Protein AF-A0A9D9LIA0-F1 (afdb_monomer_lite)

Sequence (235 aa):
WEVDRAVLFGGGRGRRGLLAGIIDVERTRDVETTPSHFEVAFGAGPGAEGAPMTRDPELGRDEPVTIGGVAIRGKVDRVDVGPDSFTVIDYKTARKLPRLADIEEGTSLQLPLYLHVIREMLRASGRDLAAAAGIYYQLRPQIRLVMGAGNAEFKERAFAPGEGGRKLLPNGEALDLLIRQTIGFVTGYVRSIAEGKFPLTTPDRIEDVCTYCSYRALCRIQVIRRVASSPQEGS

Structure (mmCIF, N/CA/C/O backbone):
data_AF-A0A9D9LIA0-F1
#
_entry.id   AF-A0A9D9LIA0-F1
#
loop_
_atom_site.group_PDB
_atom_site.id
_atom_site.type_symbol
_atom_site.label_atom_id
_atom_site.label_alt_id
_atom_site.label_comp_id
_atom_site.label_asym_id
_atom_site.label_entity_id
_atom_site.label_seq_id
_atom_site.pdbx_PDB_ins_code
_atom_site.Cartn_x
_atom_site.Cartn_y
_atom_site.Cartn_z
_atom_site.occupancy
_atom_site.B_iso_or_equiv
_atom_site.auth_seq_id
_atom_site.auth_comp_id
_atom_site.auth_asym_id
_atom_site.auth_atom_id
_atom_site.pdbx_PDB_model_num
ATOM 1 N N . TRP A 1 1 ? 19.650 -10.634 16.328 1.00 51.94 1 TRP A N 1
ATOM 2 C CA . TRP A 1 1 ? 19.013 -10.653 17.664 1.00 51.94 1 TRP A CA 1
ATOM 3 C C . TRP A 1 1 ? 19.360 -9.436 18.522 1.00 51.94 1 TRP A C 1
ATOM 5 O O . TRP A 1 1 ? 18.461 -8.651 18.782 1.00 51.94 1 TRP A O 1
ATOM 15 N N . GLU A 1 2 ? 20.612 -9.196 18.940 1.00 50.59 2 GLU A N 1
ATOM 16 C CA . GLU A 1 2 ? 20.935 -7.988 19.742 1.00 50.59 2 GLU A CA 1
ATOM 17 C C . GLU A 1 2 ? 20.795 -6.670 18.960 1.00 50.59 2 GLU A C 1
ATOM 19 O O . GLU A 1 2 ? 20.259 -5.693 19.484 1.00 50.59 2 GLU A O 1
ATOM 24 N N . VAL A 1 3 ? 21.205 -6.655 17.685 1.00 55.25 3 VAL A N 1
ATOM 25 C CA . VAL A 1 3 ? 21.053 -5.492 16.790 1.00 55.25 3 VAL A CA 1
ATOM 26 C C . VAL A 1 3 ? 19.571 -5.168 16.553 1.00 55.25 3 VAL A C 1
ATOM 28 O O . VAL A 1 3 ? 19.168 -4.011 16.668 1.00 55.25 3 VAL A O 1
ATOM 31 N N . ASP A 1 4 ? 18.740 -6.187 16.323 1.00 65.69 4 ASP A N 1
ATOM 32 C CA . ASP A 1 4 ? 17.289 -6.031 16.134 1.00 65.69 4 ASP A CA 1
ATOM 33 C C . ASP A 1 4 ? 16.602 -5.551 17.419 1.00 65.69 4 ASP A C 1
ATOM 35 O O . ASP A 1 4 ? 15.734 -4.677 17.383 1.00 65.69 4 ASP A O 1
ATOM 39 N N . ARG A 1 5 ? 17.054 -6.042 18.581 1.00 72.00 5 ARG A N 1
ATOM 40 C CA . ARG A 1 5 ? 16.554 -5.619 19.895 1.00 72.00 5 ARG A CA 1
ATOM 41 C C . ARG A 1 5 ? 16.850 -4.144 20.163 1.00 72.00 5 ARG A C 1
ATOM 43 O O . ARG A 1 5 ? 15.964 -3.426 20.618 1.00 72.00 5 ARG A O 1
ATOM 50 N N . ALA A 1 6 ? 18.052 -3.669 19.838 1.00 74.31 6 ALA A N 1
ATOM 51 C CA . ALA A 1 6 ? 18.411 -2.261 20.001 1.00 74.31 6 ALA A CA 1
ATOM 52 C C . ALA A 1 6 ? 17.617 -1.334 19.060 1.00 74.31 6 ALA A C 1
ATOM 54 O O . ALA A 1 6 ? 17.305 -0.203 19.430 1.00 74.31 6 ALA A O 1
ATOM 55 N N . VAL A 1 7 ? 17.257 -1.800 17.859 1.00 79.81 7 VAL A N 1
ATOM 56 C CA . VAL A 1 7 ? 16.402 -1.046 16.925 1.00 79.81 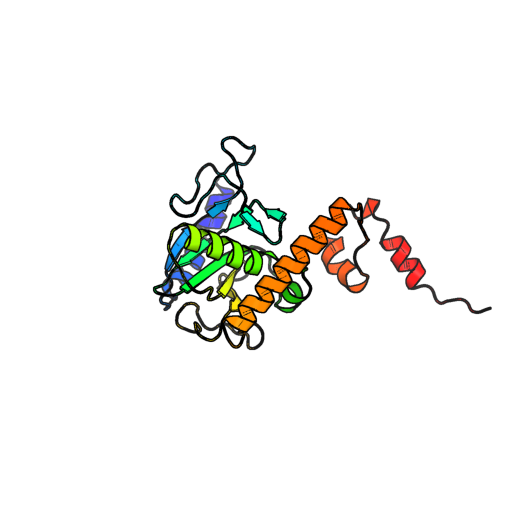7 VAL A CA 1
ATOM 57 C C . VAL A 1 7 ? 14.953 -0.982 17.418 1.00 79.81 7 VAL A C 1
ATOM 59 O O . VAL A 1 7 ? 14.332 0.081 17.362 1.00 79.81 7 VAL A O 1
ATOM 62 N N . LEU A 1 8 ? 14.417 -2.096 17.919 1.00 80.62 8 LEU A N 1
ATOM 63 C CA . LEU A 1 8 ? 13.024 -2.193 18.358 1.00 80.62 8 LEU A CA 1
ATOM 64 C C . LEU A 1 8 ? 12.778 -1.526 19.713 1.00 80.62 8 LEU A C 1
ATOM 66 O O . LEU A 1 8 ? 11.871 -0.705 19.833 1.00 80.62 8 LEU A O 1
ATOM 70 N N . PHE A 1 9 ? 13.596 -1.843 20.715 1.00 81.94 9 PHE A N 1
ATOM 71 C CA . PHE A 1 9 ? 13.410 -1.397 22.100 1.00 81.94 9 PHE A CA 1
ATOM 72 C C . PHE A 1 9 ? 14.264 -0.183 22.465 1.00 81.94 9 PHE A C 1
ATOM 74 O O . PHE A 1 9 ? 13.978 0.497 23.448 1.00 81.94 9 PHE A O 1
ATOM 81 N N . GLY A 1 10 ? 15.272 0.129 21.651 1.00 76.62 10 GLY A N 1
ATOM 82 C CA . GLY A 1 10 ? 16.256 1.154 21.960 1.00 76.62 10 GLY A CA 1
ATOM 83 C C . GLY A 1 10 ? 17.548 0.559 22.515 1.00 76.62 10 GLY A C 1
ATOM 84 O O . GLY A 1 10 ? 17.569 -0.536 23.075 1.00 76.62 10 GLY A O 1
ATOM 85 N N . GLY A 1 11 ? 18.651 1.283 22.336 1.00 73.06 11 GLY A N 1
ATOM 86 C CA . GLY A 1 11 ? 19.942 0.946 22.939 1.00 73.06 11 GLY A CA 1
ATOM 87 C C . GLY A 1 11 ? 20.139 1.637 24.291 1.00 73.06 11 GLY A C 1
ATOM 88 O O . GLY A 1 11 ? 19.566 2.702 24.539 1.00 73.06 11 GLY A O 1
ATOM 89 N N . GLY A 1 12 ? 20.999 1.071 25.147 1.00 56.44 12 GLY A N 1
ATOM 90 C CA . GLY A 1 12 ? 21.440 1.732 26.380 1.00 56.44 12 GLY A CA 1
ATOM 91 C C . GLY A 1 12 ? 22.017 3.121 26.075 1.00 56.44 12 GLY A C 1
ATOM 92 O O . GLY A 1 12 ? 22.801 3.252 25.137 1.00 56.44 12 GLY A O 1
ATOM 93 N N . ARG A 1 13 ? 21.620 4.133 26.868 1.00 59.50 13 ARG A N 1
ATOM 94 C CA . ARG A 1 13 ? 21.764 5.604 26.669 1.00 59.50 13 ARG A CA 1
ATOM 95 C C . ARG A 1 13 ? 20.548 6.333 26.064 1.00 59.50 13 ARG A C 1
ATOM 97 O O . ARG A 1 13 ? 20.714 7.256 25.273 1.00 59.50 13 ARG A O 1
ATOM 104 N N . GLY A 1 14 ? 19.321 5.955 26.434 1.00 60.66 14 GLY A N 1
ATOM 105 C CA . GLY A 1 14 ? 18.130 6.790 26.189 1.00 60.66 14 GLY A CA 1
ATOM 106 C C . GLY A 1 14 ? 17.701 6.931 24.722 1.00 60.66 14 GLY A C 1
ATOM 107 O O . GLY A 1 14 ? 16.850 7.759 24.403 1.00 60.66 14 GLY A O 1
ATOM 108 N N . ARG A 1 15 ? 18.256 6.122 23.811 1.00 67.00 15 ARG A N 1
ATOM 109 C CA . ARG A 1 15 ? 17.778 6.049 22.426 1.00 67.00 15 ARG A CA 1
ATOM 110 C C . ARG A 1 15 ? 16.433 5.334 22.407 1.00 67.00 15 ARG A C 1
ATOM 112 O O . ARG A 1 15 ? 16.390 4.133 22.641 1.00 67.00 15 ARG A O 1
ATOM 119 N N . ARG A 1 16 ? 15.354 6.056 22.096 1.00 76.25 16 ARG A N 1
ATOM 120 C CA . ARG A 1 16 ? 14.026 5.466 21.867 1.00 76.25 16 ARG A CA 1
ATOM 121 C C . ARG A 1 16 ? 14.073 4.480 20.696 1.00 76.25 16 ARG A C 1
ATOM 123 O O . ARG A 1 16 ? 14.527 4.835 19.610 1.00 76.25 16 ARG A O 1
ATOM 130 N N . GLY A 1 17 ? 13.611 3.254 20.932 1.00 85.56 17 GLY A N 1
ATOM 131 C CA . GLY A 1 17 ? 13.399 2.259 19.882 1.00 85.56 17 GLY A CA 1
ATOM 132 C C . GLY A 1 17 ? 12.133 2.519 19.066 1.00 85.56 17 GLY A C 1
ATOM 133 O O . GLY A 1 17 ? 11.296 3.345 19.442 1.00 85.56 17 GLY A O 1
ATOM 134 N N . LEU A 1 18 ? 11.982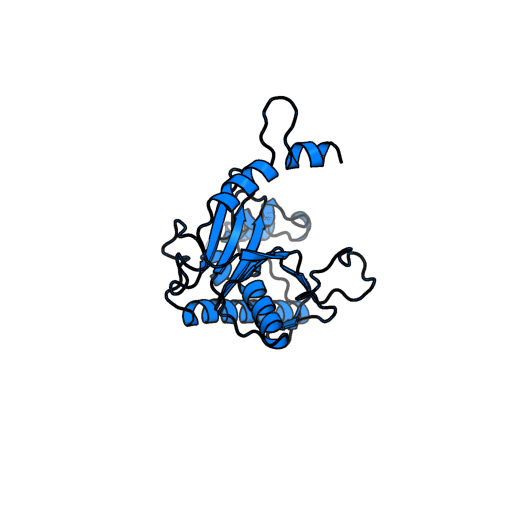 1.787 17.960 1.00 88.25 18 LEU A N 1
ATOM 135 C CA . LEU A 1 18 ? 10.808 1.881 17.087 1.00 88.25 18 LEU A CA 1
ATOM 136 C C . LEU A 1 18 ? 9.496 1.620 17.837 1.00 88.25 18 LEU A C 1
ATOM 138 O O . LEU A 1 18 ? 8.529 2.345 17.627 1.00 88.25 18 LEU A O 1
ATOM 142 N N . LEU A 1 19 ? 9.469 0.639 18.745 1.00 88.50 19 LEU A N 1
ATOM 143 C CA . LEU A 1 19 ? 8.250 0.259 19.466 1.00 88.50 19 LEU A CA 1
ATOM 144 C C . LEU A 1 19 ? 7.697 1.407 20.307 1.00 88.50 19 LEU A C 1
ATOM 146 O O . LEU A 1 19 ? 6.497 1.653 20.286 1.00 88.50 19 LEU A O 1
ATOM 150 N N . ALA A 1 20 ? 8.562 2.154 20.997 1.00 89.50 20 ALA A N 1
ATOM 151 C CA . ALA A 1 20 ? 8.127 3.287 21.809 1.00 89.50 20 ALA A CA 1
ATOM 152 C C . ALA A 1 20 ? 7.438 4.365 20.956 1.00 89.50 20 ALA A C 1
ATOM 154 O O . ALA A 1 20 ? 6.407 4.896 21.356 1.00 89.50 20 ALA A O 1
ATOM 155 N N . GLY A 1 21 ? 7.979 4.660 19.770 1.00 90.81 21 GLY A N 1
ATOM 156 C CA . GLY A 1 21 ? 7.361 5.627 18.864 1.00 90.81 21 GLY A CA 1
ATOM 157 C C . GLY A 1 21 ? 6.107 5.096 18.166 1.00 90.81 21 GLY A C 1
ATOM 158 O O . GLY A 1 21 ? 5.189 5.870 17.924 1.00 90.81 21 GLY A O 1
ATOM 159 N N . ILE A 1 22 ? 6.027 3.790 17.886 1.00 92.69 22 ILE A N 1
ATOM 160 C CA . ILE A 1 22 ? 4.789 3.166 17.397 1.00 92.69 22 ILE A CA 1
ATOM 161 C C . ILE A 1 22 ? 3.697 3.308 18.460 1.00 92.69 22 ILE A C 1
ATOM 163 O O . ILE A 1 22 ? 2.637 3.832 18.153 1.00 92.69 22 ILE A O 1
ATOM 167 N N . ILE A 1 23 ? 3.977 2.950 19.719 1.00 92.25 23 ILE A N 1
ATOM 168 C CA . ILE A 1 23 ? 3.020 3.082 20.830 1.00 92.25 23 ILE A CA 1
ATOM 169 C C . ILE A 1 23 ? 2.590 4.543 21.025 1.00 92.25 23 ILE A C 1
ATOM 171 O O . ILE A 1 23 ? 1.418 4.801 21.287 1.00 92.25 23 ILE A O 1
ATOM 175 N N . ASP A 1 24 ? 3.514 5.503 20.909 1.00 92.56 24 ASP A N 1
ATOM 176 C CA . ASP A 1 24 ? 3.180 6.931 20.973 1.00 92.56 24 ASP A CA 1
ATOM 177 C C . ASP A 1 24 ? 2.181 7.341 19.879 1.00 92.56 24 ASP A C 1
ATOM 179 O O . ASP A 1 24 ? 1.250 8.082 20.170 1.00 92.56 24 ASP A O 1
ATOM 183 N N . VAL A 1 25 ? 2.352 6.863 18.643 1.00 92.38 25 VAL A N 1
ATOM 184 C CA . VAL A 1 25 ? 1.414 7.149 17.546 1.00 92.38 25 VAL A CA 1
ATOM 185 C C . VAL A 1 25 ? 0.087 6.422 17.763 1.00 92.38 25 VAL A C 1
ATOM 187 O O . VAL A 1 25 ? -0.963 7.060 17.714 1.00 92.38 25 VAL A O 1
ATOM 190 N N . GLU A 1 26 ? 0.113 5.121 18.063 1.00 93.44 26 GLU A N 1
ATOM 191 C CA . GLU A 1 26 ? -1.097 4.309 18.259 1.00 93.44 26 GLU A CA 1
ATOM 192 C C . GLU A 1 26 ? -1.972 4.832 19.399 1.00 93.44 26 GLU A C 1
ATOM 194 O O . GLU A 1 26 ? -3.185 4.899 19.236 1.00 93.44 26 GLU A O 1
ATOM 199 N N . ARG A 1 27 ? -1.393 5.279 20.526 1.00 92.00 27 ARG A N 1
ATOM 200 C CA . ARG A 1 27 ? -2.198 5.788 21.656 1.00 92.00 27 ARG A CA 1
ATOM 201 C C . ARG A 1 27 ? -2.958 7.076 21.346 1.00 92.00 27 ARG A C 1
ATOM 203 O O . ARG A 1 27 ? -3.826 7.460 22.118 1.00 92.00 27 ARG A O 1
ATOM 210 N N . THR A 1 28 ? -2.550 7.793 20.301 1.00 89.69 28 THR A N 1
ATOM 211 C CA . THR A 1 28 ? -3.169 9.063 19.894 1.00 89.69 28 THR A CA 1
ATOM 212 C C . THR A 1 28 ? -4.200 8.876 18.790 1.00 89.69 28 THR A C 1
ATOM 214 O O . THR A 1 28 ? -4.788 9.851 18.333 1.00 89.69 28 THR A O 1
ATOM 217 N N . ARG A 1 29 ? -4.412 7.635 18.335 1.00 89.50 29 ARG A N 1
ATOM 218 C CA . ARG A 1 29 ? -5.423 7.329 17.332 1.00 89.50 29 ARG A CA 1
ATOM 219 C C . ARG A 1 29 ? -6.803 7.393 17.963 1.00 89.50 29 ARG A C 1
ATOM 221 O O . ARG A 1 29 ? -7.152 6.547 18.776 1.00 89.50 29 ARG A O 1
ATOM 228 N N . ASP A 1 30 ? -7.567 8.379 17.526 1.00 91.56 30 ASP A N 1
ATOM 229 C CA . ASP A 1 30 ? -8.966 8.566 17.885 1.00 91.56 30 ASP A CA 1
ATOM 230 C C . ASP A 1 30 ? -9.823 8.355 16.632 1.00 91.56 30 ASP A C 1
ATOM 232 O O . ASP A 1 30 ? -10.138 9.294 15.906 1.00 91.56 30 ASP A O 1
ATOM 236 N N . VAL A 1 31 ? -10.036 7.083 16.287 1.00 95.31 31 VAL A N 1
ATOM 237 C CA . VAL A 1 31 ? -10.783 6.620 15.106 1.00 95.31 31 VAL A CA 1
ATOM 238 C C . VAL A 1 31 ? -11.512 5.317 15.444 1.00 95.31 31 VAL A C 1
ATOM 240 O O . VAL A 1 31 ? -11.066 4.551 16.294 1.00 95.31 31 VAL A O 1
ATOM 243 N N . GLU A 1 32 ? -12.611 5.040 14.750 1.00 96.94 32 GLU A N 1
ATOM 244 C CA . GLU A 1 32 ? -13.462 3.856 14.918 1.00 96.94 32 GLU A CA 1
ATOM 245 C C . GLU A 1 32 ? -12.775 2.556 14.470 1.00 96.94 32 GLU A C 1
ATOM 247 O O . GLU A 1 32 ? -13.096 1.479 14.972 1.00 96.94 32 GLU A O 1
ATOM 252 N N . THR A 1 33 ? -11.836 2.624 13.519 1.00 97.19 33 THR A N 1
ATOM 253 C CA . THR A 1 33 ? -11.103 1.433 13.070 1.00 97.19 33 THR A CA 1
ATOM 254 C C . THR A 1 33 ? -10.011 1.047 14.055 1.00 97.19 33 THR A C 1
ATOM 256 O O . THR A 1 33 ? -9.183 1.885 14.422 1.00 97.19 33 THR A O 1
ATOM 259 N N . THR A 1 34 ? -9.921 -0.239 14.376 1.00 96.44 34 THR A N 1
ATOM 260 C CA . THR A 1 34 ? -8.907 -0.774 15.290 1.00 96.44 34 THR A CA 1
ATOM 261 C C . THR A 1 34 ? -8.021 -1.816 14.603 1.00 96.44 34 THR A C 1
ATOM 263 O O . THR A 1 34 ? -8.508 -2.537 13.726 1.00 96.44 34 THR A O 1
ATOM 266 N N . PRO A 1 35 ? -6.725 -1.922 14.969 1.00 96.62 35 PRO A N 1
ATOM 267 C CA . PRO A 1 35 ? -5.869 -3.018 14.515 1.00 96.62 35 PRO A CA 1
ATOM 268 C C . PRO A 1 35 ? -6.519 -4.377 14.738 1.00 96.62 35 PRO A C 1
ATOM 270 O O . PRO A 1 35 ? -6.734 -4.771 15.880 1.00 96.62 35 PRO A O 1
ATOM 273 N N . SER A 1 36 ? -6.816 -5.077 13.643 1.00 96.31 36 SER A N 1
ATOM 274 C CA . SER A 1 36 ? -7.569 -6.336 13.685 1.00 96.31 36 SER A CA 1
ATOM 275 C C . SER A 1 36 ? -6.805 -7.492 13.054 1.00 96.31 36 SER A C 1
ATOM 277 O O . SER A 1 36 ? -6.787 -8.581 13.618 1.00 96.31 36 SER A O 1
ATOM 279 N N . HIS A 1 37 ? -6.123 -7.248 11.932 1.00 96.75 37 HIS A N 1
ATOM 280 C CA . HIS A 1 37 ? -5.397 -8.289 11.204 1.00 96.75 37 HIS A CA 1
ATOM 281 C C . HIS A 1 37 ? -3.983 -7.840 10.873 1.00 96.75 37 HIS A C 1
ATOM 283 O O . HIS A 1 37 ? -3.751 -6.676 10.534 1.00 96.75 37 HIS A O 1
ATOM 289 N N . PHE A 1 38 ? -3.043 -8.778 10.932 1.00 94.81 38 PHE A N 1
ATOM 290 C CA . PHE A 1 38 ? -1.627 -8.528 10.677 1.00 94.81 38 PHE A CA 1
ATOM 291 C C . PHE A 1 38 ? -1.054 -9.616 9.784 1.00 94.81 38 PHE A C 1
ATOM 293 O O . PHE A 1 38 ? -1.386 -10.788 9.940 1.00 94.81 38 PHE A O 1
ATOM 300 N N . GLU A 1 39 ? -0.151 -9.229 8.882 1.00 93.12 39 GLU A N 1
ATOM 301 C CA . GLU A 1 39 ? 0.580 -10.162 8.022 1.00 93.12 39 GLU A CA 1
ATOM 302 C C . GLU A 1 39 ? -0.374 -11.099 7.242 1.00 93.12 39 GLU A C 1
ATOM 304 O O . GLU A 1 39 ? -0.146 -12.307 7.122 1.00 93.12 39 GLU A O 1
ATOM 309 N N . VAL A 1 40 ? -1.467 -10.532 6.712 1.00 93.88 40 VAL A N 1
ATOM 310 C CA . VAL A 1 40 ? -2.533 -11.251 5.999 1.00 93.88 40 VAL A CA 1
ATOM 311 C C . VAL A 1 40 ? -1.993 -11.761 4.666 1.00 93.88 40 VAL A C 1
ATOM 313 O O . VAL A 1 40 ? -1.900 -11.025 3.680 1.00 93.88 40 VAL A O 1
ATOM 316 N N . ALA A 1 41 ? -1.592 -13.028 4.648 1.00 92.62 41 ALA A N 1
ATOM 317 C CA . ALA A 1 41 ? -1.007 -13.681 3.486 1.00 92.62 41 ALA A CA 1
ATOM 318 C C . ALA A 1 41 ? -2.063 -14.333 2.586 1.00 92.62 41 ALA A C 1
ATOM 320 O O . ALA A 1 41 ? -3.059 -14.874 3.067 1.00 92.62 41 ALA A O 1
ATOM 321 N N . PHE A 1 42 ? -1.801 -14.321 1.279 1.00 91.56 42 PHE A N 1
ATOM 322 C CA . PHE A 1 42 ? -2.668 -14.912 0.263 1.00 91.56 42 PHE A CA 1
ATOM 323 C C . PHE A 1 42 ? -1.868 -15.486 -0.903 1.00 91.56 42 PHE A C 1
ATOM 325 O O . PHE A 1 42 ? -0.865 -14.903 -1.325 1.00 91.56 42 PHE A O 1
ATOM 332 N N . GLY A 1 43 ? -2.290 -16.633 -1.433 1.00 88.25 43 GLY A N 1
ATOM 333 C CA . GLY A 1 43 ? -1.579 -17.318 -2.518 1.00 88.25 43 GLY A CA 1
ATOM 334 C C . GLY A 1 43 ? -0.242 -17.943 -2.115 1.00 88.25 43 GLY A C 1
ATOM 335 O O . GLY A 1 43 ? 0.576 -18.261 -2.983 1.00 88.25 43 GLY A O 1
ATOM 336 N N . ALA A 1 44 ? 0.018 -18.083 -0.814 1.00 70.94 44 ALA A N 1
ATOM 337 C CA . ALA A 1 44 ? 1.133 -18.860 -0.299 1.00 70.94 44 ALA A CA 1
ATOM 338 C C . ALA A 1 44 ? 0.585 -20.247 0.032 1.00 70.94 44 ALA A C 1
ATOM 340 O O . ALA A 1 44 ? -0.047 -20.392 1.064 1.00 70.94 44 ALA A O 1
ATOM 341 N N . GLY A 1 45 ? 0.784 -21.247 -0.828 1.00 59.72 45 GLY A N 1
ATOM 342 C CA . GLY A 1 45 ? 0.363 -22.617 -0.512 1.00 59.72 45 GLY A CA 1
ATOM 343 C C . GLY A 1 45 ? 1.105 -23.196 0.708 1.00 59.72 45 GLY A C 1
ATOM 344 O O . GLY A 1 45 ? 2.111 -22.623 1.157 1.00 59.72 45 GLY A O 1
ATOM 345 N N . PRO A 1 46 ? 0.666 -24.347 1.246 1.00 54.16 46 PRO A N 1
ATOM 346 C CA . PRO A 1 46 ? 1.372 -25.037 2.321 1.00 54.16 46 PRO A CA 1
ATOM 347 C C . PRO A 1 46 ? 2.788 -25.434 1.869 1.00 54.16 46 PRO A C 1
ATOM 349 O O . PRO A 1 46 ? 2.954 -26.075 0.834 1.00 54.16 46 PRO A O 1
ATOM 352 N N . GLY A 1 47 ? 3.820 -25.057 2.632 1.00 53.28 47 GLY A N 1
ATOM 353 C CA . GLY A 1 47 ? 5.197 -25.519 2.400 1.00 53.28 47 GLY A CA 1
ATOM 354 C C . GLY A 1 47 ? 5.977 -24.839 1.266 1.00 53.28 47 GLY A C 1
ATOM 355 O O . GLY A 1 47 ? 7.062 -25.307 0.929 1.00 53.28 47 GLY A O 1
ATOM 356 N N . ALA A 1 48 ? 5.482 -23.740 0.684 1.00 56.16 48 ALA A N 1
ATOM 357 C CA . ALA A 1 48 ? 6.292 -22.932 -0.233 1.00 56.16 48 ALA A CA 1
ATOM 358 C C . ALA A 1 48 ? 7.530 -22.357 0.490 1.00 56.16 48 ALA A C 1
ATOM 360 O O . ALA A 1 48 ? 7.432 -21.938 1.644 1.00 56.16 48 ALA A O 1
ATOM 361 N N . GLU A 1 49 ? 8.691 -22.293 -0.172 1.00 46.09 49 GLU A N 1
ATOM 362 C CA . GLU A 1 49 ? 9.850 -21.570 0.371 1.00 46.09 49 GLU A CA 1
ATOM 363 C C . GLU A 1 49 ? 9.458 -20.110 0.659 1.00 46.09 49 GLU A C 1
ATOM 365 O O . GLU A 1 49 ? 8.997 -19.387 -0.226 1.00 46.09 49 GLU A O 1
ATOM 370 N N . GLY A 1 50 ? 9.592 -19.687 1.919 1.00 51.38 50 GLY A N 1
ATOM 371 C CA . GLY A 1 50 ? 9.130 -18.374 2.376 1.00 51.38 50 GLY A CA 1
ATOM 372 C C . GLY A 1 50 ? 7.639 -18.294 2.733 1.00 51.38 50 GLY A C 1
ATOM 373 O O . GLY A 1 50 ? 7.138 -17.189 2.946 1.00 51.38 50 GLY A O 1
ATOM 374 N N . ALA A 1 51 ? 6.924 -19.425 2.826 1.00 52.19 51 ALA A N 1
ATOM 375 C CA . ALA A 1 51 ? 5.587 -19.463 3.410 1.00 52.19 51 ALA A CA 1
ATOM 376 C C . ALA A 1 51 ? 5.633 -18.865 4.831 1.00 52.19 51 ALA A C 1
ATOM 378 O O . ALA A 1 51 ? 6.525 -19.221 5.610 1.00 52.19 51 ALA A O 1
ATOM 379 N N . PRO A 1 52 ? 4.715 -17.948 5.187 1.00 52.84 52 PRO A N 1
ATOM 380 C CA . PRO A 1 52 ? 4.715 -17.344 6.512 1.00 52.84 52 PRO A CA 1
ATOM 381 C C . PRO A 1 52 ? 4.614 -18.431 7.588 1.00 52.84 52 PRO A C 1
ATOM 383 O O . PRO A 1 52 ? 3.707 -19.260 7.528 1.00 52.84 52 PRO A O 1
ATOM 386 N N . MET A 1 53 ? 5.516 -18.411 8.579 1.00 52.41 53 MET A N 1
ATOM 387 C CA . MET A 1 53 ? 5.420 -19.285 9.766 1.00 52.41 53 MET A CA 1
ATOM 388 C C . MET A 1 53 ? 4.106 -19.076 10.531 1.00 52.41 53 MET A C 1
ATOM 390 O O . MET A 1 53 ? 3.651 -19.968 11.239 1.00 52.41 53 MET A O 1
ATOM 394 N N . THR A 1 54 ? 3.501 -17.901 10.373 1.00 58.56 54 THR A N 1
ATOM 395 C CA . THR A 1 54 ? 2.239 -17.489 10.976 1.00 58.56 54 THR A CA 1
ATOM 396 C C . THR A 1 54 ? 1.449 -16.709 9.938 1.00 58.56 54 THR A C 1
ATOM 398 O O . THR A 1 54 ? 1.986 -15.819 9.279 1.00 58.56 54 THR A O 1
ATOM 401 N N . ARG A 1 55 ? 0.177 -17.064 9.780 1.00 70.38 55 ARG A N 1
ATOM 402 C CA . ARG A 1 55 ? -0.781 -16.360 8.928 1.00 70.38 55 ARG A CA 1
ATOM 403 C C . ARG A 1 55 ? -1.882 -15.793 9.806 1.00 70.38 55 ARG A C 1
ATOM 405 O O . ARG A 1 55 ? -2.165 -16.364 10.861 1.00 70.38 55 ARG A O 1
ATOM 412 N N . ASP A 1 56 ? -2.501 -14.708 9.358 1.00 87.44 56 ASP A N 1
ATOM 413 C CA . ASP A 1 56 ? -3.734 -14.236 9.977 1.00 87.44 56 ASP A CA 1
ATOM 414 C C . ASP A 1 56 ? -4.801 -15.350 9.918 1.00 87.44 56 ASP A C 1
ATOM 416 O O . ASP A 1 56 ? -5.055 -15.871 8.828 1.00 87.44 56 ASP A O 1
ATOM 420 N N . PRO A 1 57 ? -5.389 -15.760 11.054 1.00 85.12 57 PRO A N 1
ATOM 421 C CA . PRO A 1 57 ? -6.279 -16.918 11.110 1.00 85.12 57 PRO A CA 1
ATOM 422 C C . PRO A 1 57 ? -7.665 -16.664 10.503 1.00 85.12 57 PRO A C 1
ATOM 424 O O . PRO A 1 57 ? -8.365 -17.627 10.207 1.00 85.12 57 PRO A O 1
ATOM 427 N N . GLU A 1 58 ? -8.078 -15.403 10.341 1.00 90.06 58 GLU A N 1
ATOM 428 C CA . GLU A 1 58 ? -9.414 -15.049 9.844 1.00 90.06 58 GLU A CA 1
ATOM 429 C C . GLU A 1 58 ? -9.388 -14.679 8.356 1.00 90.06 58 GLU A C 1
ATOM 431 O O . GLU A 1 58 ? -10.252 -15.112 7.591 1.00 90.06 58 GLU A O 1
ATOM 436 N N . LEU A 1 59 ? -8.399 -13.887 7.931 1.00 90.94 59 LEU A N 1
ATOM 437 C CA . LEU A 1 59 ? -8.304 -13.394 6.554 1.00 90.94 59 LEU A CA 1
ATOM 438 C C . LEU A 1 59 ? -7.242 -14.099 5.705 1.00 90.94 59 LEU A C 1
ATOM 440 O O . LEU A 1 59 ? -7.289 -13.984 4.480 1.00 90.94 59 LEU A O 1
ATOM 444 N N . GLY A 1 60 ? -6.290 -14.813 6.311 1.00 88.88 60 GLY A N 1
ATOM 445 C CA . GLY A 1 60 ? -5.240 -15.518 5.576 1.00 88.88 60 GLY A CA 1
ATOM 446 C C . GLY A 1 60 ? -5.789 -16.670 4.728 1.00 88.88 60 GLY A C 1
ATOM 447 O O . GLY A 1 60 ? -6.667 -17.407 5.169 1.00 88.88 60 GLY A O 1
ATOM 448 N N . ARG A 1 61 ? -5.266 -16.846 3.505 1.00 86.62 61 ARG A N 1
ATOM 449 C CA . ARG A 1 61 ? -5.709 -17.899 2.565 1.00 86.62 61 ARG A CA 1
ATOM 450 C C . ARG A 1 61 ? -4.547 -18.542 1.810 1.00 86.62 61 ARG A C 1
ATOM 452 O O . ARG A 1 61 ? -3.536 -17.891 1.542 1.00 86.62 61 ARG A O 1
ATOM 459 N N . ASP A 1 62 ? -4.695 -19.815 1.452 1.00 85.81 62 ASP A N 1
ATOM 460 C CA . ASP A 1 62 ? -3.715 -20.535 0.625 1.00 85.81 62 ASP A CA 1
ATOM 461 C C . ASP A 1 62 ? -3.829 -20.145 -0.849 1.00 85.81 62 ASP A C 1
ATOM 463 O O . ASP A 1 62 ? -2.828 -20.052 -1.563 1.00 85.81 62 ASP A O 1
ATOM 467 N N . GLU A 1 63 ? -5.050 -19.885 -1.306 1.00 88.69 63 GLU A N 1
ATOM 468 C CA . GLU A 1 63 ? -5.348 -19.593 -2.696 1.00 88.69 63 GLU A CA 1
ATOM 469 C C . GLU A 1 63 ? -4.929 -18.163 -3.074 1.00 88.69 63 GLU A C 1
ATOM 471 O O . GLU A 1 63 ? -5.089 -17.222 -2.286 1.00 88.69 63 GLU A O 1
ATOM 476 N N . PRO A 1 64 ? -4.401 -17.961 -4.295 1.00 91.25 64 PRO A N 1
ATOM 477 C CA . PRO A 1 64 ? -4.195 -16.629 -4.845 1.00 91.25 64 PRO A CA 1
ATOM 478 C C . PRO A 1 64 ? -5.515 -15.868 -4.993 1.00 91.25 64 PRO A C 1
ATOM 480 O O . PRO A 1 64 ? -6.562 -16.454 -5.268 1.00 91.25 64 PRO A O 1
ATOM 483 N N . VAL A 1 65 ? -5.446 -14.541 -4.918 1.00 92.00 65 VAL A N 1
ATOM 484 C CA . VAL A 1 65 ? -6.585 -13.680 -5.258 1.00 92.00 65 VAL A CA 1
ATOM 485 C C . VAL A 1 65 ? -6.517 -13.347 -6.740 1.00 92.00 65 VAL A C 1
ATOM 487 O O . VAL A 1 65 ? -5.479 -12.911 -7.238 1.00 92.00 65 VAL A O 1
ATOM 490 N N . THR A 1 66 ? -7.621 -13.555 -7.455 1.00 94.12 66 THR A N 1
ATOM 491 C CA . THR A 1 66 ? -7.705 -13.227 -8.882 1.00 94.12 66 THR A CA 1
ATOM 492 C C . THR A 1 66 ? -8.173 -11.791 -9.063 1.00 94.12 66 THR A C 1
ATOM 494 O O . THR A 1 66 ? -9.253 -11.427 -8.613 1.00 94.12 66 THR A O 1
ATOM 497 N N . ILE A 1 67 ? -7.373 -10.980 -9.752 1.00 90.88 67 ILE A N 1
ATOM 498 C CA . ILE A 1 67 ? -7.602 -9.548 -9.943 1.00 90.88 67 ILE A CA 1
ATOM 499 C C . ILE A 1 67 ? -7.462 -9.236 -11.429 1.00 90.88 67 ILE A C 1
ATOM 501 O O . ILE A 1 67 ? -6.389 -9.397 -12.007 1.00 90.88 67 ILE A O 1
ATOM 505 N N . GLY A 1 68 ? -8.560 -8.847 -12.080 1.00 89.94 68 GLY A N 1
ATOM 506 C CA . GLY A 1 68 ? -8.570 -8.602 -13.529 1.00 89.94 68 GLY A CA 1
ATOM 507 C C . GLY A 1 68 ? -8.131 -9.814 -14.368 1.00 89.94 68 GLY A C 1
ATOM 508 O O . GLY A 1 68 ? -7.518 -9.648 -15.417 1.00 89.94 68 GLY A O 1
ATOM 509 N N . GLY A 1 69 ? -8.387 -11.036 -13.888 1.00 92.44 69 GLY A N 1
ATOM 510 C CA . GLY A 1 69 ? -7.946 -12.280 -14.535 1.00 92.44 69 GLY A CA 1
ATOM 511 C C . GLY A 1 69 ? -6.494 -12.680 -14.245 1.00 92.44 69 GLY A C 1
ATOM 512 O O . GLY A 1 69 ? -6.030 -13.695 -14.756 1.00 92.44 69 GLY A O 1
ATOM 513 N N . VAL A 1 70 ? -5.775 -11.923 -13.412 1.00 94.44 70 VAL A N 1
ATOM 514 C CA . VAL A 1 70 ? -4.416 -12.247 -12.961 1.00 94.44 70 VAL A CA 1
ATOM 515 C C . VAL A 1 70 ? -4.475 -12.846 -11.559 1.00 94.44 70 VAL A C 1
ATOM 517 O O . VAL A 1 70 ? -4.995 -12.215 -10.642 1.00 94.44 70 VAL A O 1
ATOM 520 N N . ALA A 1 71 ? -3.898 -14.031 -11.367 1.00 94.06 71 ALA A N 1
ATOM 521 C CA . ALA A 1 71 ? -3.708 -14.610 -10.040 1.00 94.06 71 ALA A CA 1
ATOM 522 C C . ALA A 1 71 ? -2.543 -13.915 -9.317 1.00 94.06 71 ALA A C 1
ATOM 524 O O . ALA A 1 71 ? -1.400 -13.966 -9.777 1.00 94.06 71 ALA A O 1
ATOM 525 N N . ILE A 1 72 ? -2.825 -13.275 -8.183 1.00 92.12 72 ILE A N 1
ATOM 526 C CA . ILE A 1 72 ? -1.835 -12.565 -7.371 1.00 92.12 72 ILE A CA 1
ATOM 527 C C . ILE A 1 72 ? -1.675 -13.264 -6.027 1.00 92.12 72 ILE A C 1
ATOM 529 O O . ILE A 1 72 ? -2.647 -13.632 -5.369 1.00 92.12 72 ILE A O 1
ATOM 533 N N . ARG A 1 73 ? -0.417 -13.395 -5.610 1.00 93.75 73 ARG A N 1
ATOM 534 C CA . ARG A 1 73 ? -0.024 -13.767 -4.251 1.00 93.75 73 ARG A CA 1
ATOM 535 C C . ARG A 1 73 ? 0.660 -12.592 -3.569 1.00 93.75 73 ARG A C 1
ATOM 537 O O . ARG A 1 73 ? 1.314 -11.785 -4.233 1.00 93.75 73 ARG A O 1
ATOM 544 N N . GLY A 1 74 ? 0.559 -12.521 -2.253 1.00 92.44 74 GLY A N 1
ATOM 545 C CA . GLY A 1 74 ? 1.154 -11.435 -1.495 1.00 92.44 74 GLY A CA 1
ATOM 546 C C . GLY A 1 74 ? 0.859 -11.522 -0.011 1.00 92.44 74 GLY A C 1
ATOM 547 O O . GLY A 1 74 ? 0.410 -12.547 0.503 1.00 92.44 74 GLY A O 1
ATOM 548 N N . LYS A 1 75 ? 1.161 -10.423 0.675 1.00 94.06 75 LYS A N 1
ATOM 549 C CA . LYS A 1 75 ? 0.947 -10.277 2.107 1.00 94.06 75 LYS A CA 1
ATOM 550 C C . LYS A 1 75 ? 0.637 -8.820 2.423 1.00 94.06 75 LYS A C 1
ATOM 552 O O . LYS A 1 75 ? 1.413 -7.942 2.051 1.00 94.06 75 LYS A O 1
ATOM 557 N N . VAL A 1 76 ? -0.505 -8.582 3.057 1.00 96.19 76 VAL A N 1
ATOM 558 C CA . VAL A 1 76 ? -0.911 -7.259 3.538 1.00 96.19 76 VAL A CA 1
ATOM 559 C C . VAL A 1 76 ? -0.422 -7.114 4.972 1.00 96.19 76 VAL A C 1
ATOM 561 O O . VAL A 1 76 ? -0.772 -7.925 5.825 1.00 96.19 76 VAL A O 1
ATOM 564 N N . ASP A 1 77 ? 0.396 -6.098 5.236 1.00 96.06 77 ASP A N 1
ATOM 565 C CA . ASP A 1 77 ? 1.050 -5.924 6.535 1.00 96.06 77 ASP A CA 1
ATOM 566 C C . ASP A 1 77 ? 0.048 -5.775 7.688 1.00 96.06 77 ASP A C 1
ATOM 568 O O . ASP A 1 77 ? 0.206 -6.406 8.733 1.00 96.06 77 ASP A O 1
ATOM 572 N N . ARG A 1 78 ? -0.983 -4.940 7.509 1.00 97.25 78 ARG A N 1
ATOM 573 C CA . ARG A 1 78 ? -1.995 -4.681 8.533 1.00 97.25 78 ARG A CA 1
ATOM 574 C C . ARG A 1 78 ? -3.326 -4.225 7.945 1.00 97.25 78 ARG A C 1
ATOM 576 O O . ARG A 1 78 ? -3.364 -3.430 7.003 1.00 97.25 78 ARG A O 1
ATOM 583 N N . VAL A 1 79 ? -4.409 -4.690 8.560 1.00 98.44 79 VAL A N 1
ATOM 584 C CA . VAL A 1 79 ? -5.780 -4.249 8.294 1.00 98.44 79 VAL A CA 1
ATOM 585 C C . VAL A 1 79 ? -6.414 -3.791 9.599 1.00 98.44 79 VAL A C 1
ATOM 587 O O . VAL A 1 79 ? -6.478 -4.550 10.573 1.00 98.44 79 VAL A O 1
ATOM 590 N N . ASP A 1 80 ? -6.918 -2.563 9.590 1.00 98.12 80 ASP A N 1
ATOM 591 C CA . ASP A 1 80 ? -7.724 -2.041 10.686 1.00 98.12 80 ASP A CA 1
ATOM 592 C C . ASP A 1 80 ? -9.187 -2.043 10.270 1.00 98.12 80 ASP A C 1
ATOM 594 O O . ASP A 1 80 ? -9.529 -1.645 9.156 1.00 98.12 80 ASP A O 1
ATOM 598 N N . VAL A 1 81 ? -10.052 -2.480 11.174 1.00 98.25 81 VAL A N 1
ATOM 599 C CA . VAL A 1 81 ? -11.471 -2.712 10.907 1.00 98.25 81 VAL A CA 1
ATOM 600 C C . VAL A 1 81 ? -12.297 -1.856 11.858 1.00 98.25 81 VAL A C 1
ATOM 602 O O . VAL A 1 81 ? -12.014 -1.800 13.055 1.00 98.25 81 VAL A O 1
ATOM 605 N N . GLY A 1 82 ? -13.304 -1.180 11.311 1.00 97.38 82 GLY A N 1
ATOM 606 C CA . GLY A 1 82 ? -14.334 -0.443 12.035 1.00 97.38 82 GLY A CA 1
ATOM 607 C C . GLY A 1 82 ? -15.733 -1.030 11.794 1.00 97.38 82 GLY A C 1
ATOM 608 O O . GLY A 1 82 ? -15.860 -2.109 11.208 1.00 97.38 82 GLY A O 1
ATOM 609 N N . PRO A 1 83 ? -16.794 -0.333 12.232 1.00 96.62 83 PRO A N 1
ATOM 610 C CA . PRO A 1 83 ? -18.171 -0.822 12.127 1.00 96.62 83 PRO A CA 1
ATOM 611 C C . PRO A 1 83 ? -18.651 -1.045 10.686 1.00 96.62 83 PRO A C 1
ATOM 613 O O . PRO A 1 83 ? -19.330 -2.029 10.408 1.00 96.62 83 PRO A O 1
ATOM 616 N N . ASP A 1 84 ? -18.297 -0.134 9.779 1.00 97.19 84 ASP A N 1
ATOM 617 C CA . ASP A 1 84 ? -18.780 -0.075 8.391 1.00 97.19 84 ASP A CA 1
ATOM 618 C C . ASP A 1 84 ? -17.643 0.001 7.356 1.00 97.19 84 ASP A C 1
ATOM 620 O O . ASP A 1 84 ? -17.881 0.059 6.148 1.00 97.19 84 ASP A O 1
ATOM 624 N N . SER A 1 85 ? -16.391 0.009 7.816 1.00 98.12 85 SER A N 1
ATOM 625 C CA . SER A 1 85 ? -15.238 0.321 6.982 1.00 98.12 85 SER A CA 1
ATOM 626 C C . SER A 1 85 ? -13.956 -0.366 7.439 1.00 98.12 85 SER A C 1
ATOM 628 O O . SER A 1 85 ? -13.848 -0.870 8.557 1.00 98.12 85 SER A O 1
ATOM 630 N N . PHE A 1 86 ? -12.961 -0.396 6.555 1.00 98.62 86 PHE A N 1
ATOM 631 C CA . PHE A 1 86 ? -11.621 -0.883 6.864 1.00 98.62 86 PHE A CA 1
ATOM 632 C C . PHE A 1 86 ? -10.540 0.010 6.250 1.00 98.62 86 PHE A C 1
ATOM 634 O O . PHE A 1 86 ? -10.749 0.667 5.225 1.00 98.62 86 PHE A O 1
ATOM 641 N N . THR A 1 87 ? -9.353 0.002 6.849 1.00 98.50 87 THR A N 1
ATOM 642 C CA . THR A 1 87 ? -8.147 0.609 6.275 1.00 98.50 87 THR A CA 1
ATOM 643 C C . THR A 1 87 ? -7.049 -0.430 6.120 1.00 98.50 87 THR A C 1
ATOM 645 O O . THR A 1 87 ? -6.965 -1.394 6.879 1.00 98.50 87 THR A O 1
ATOM 648 N N . VAL A 1 88 ? -6.199 -0.232 5.116 1.00 98.62 88 VAL A N 1
ATOM 649 C CA . VAL A 1 88 ? -4.975 -1.015 4.940 1.00 98.62 88 VAL A CA 1
ATOM 650 C C . VAL A 1 88 ? -3.784 -0.153 5.309 1.00 98.62 88 VAL A C 1
ATOM 652 O O . VAL A 1 88 ? -3.675 0.993 4.867 1.00 98.62 88 VAL A O 1
ATOM 655 N N . ILE A 1 89 ? -2.870 -0.726 6.083 1.00 98.06 89 ILE A N 1
ATOM 656 C CA . ILE A 1 89 ? -1.667 -0.061 6.561 1.00 98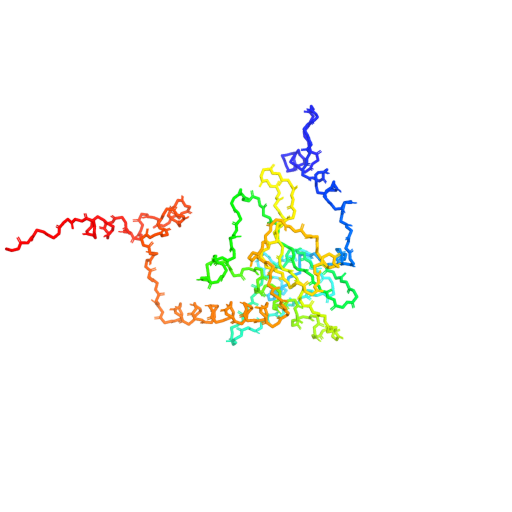.06 89 ILE A CA 1
ATOM 657 C C . ILE A 1 89 ? -0.441 -0.856 6.099 1.00 98.06 89 ILE A C 1
ATOM 659 O O . ILE A 1 89 ? -0.375 -2.063 6.306 1.00 98.06 89 ILE A O 1
ATOM 663 N N . ASP A 1 90 ? 0.525 -0.176 5.483 1.00 97.25 90 ASP A N 1
ATOM 664 C CA . ASP A 1 90 ? 1.786 -0.750 4.984 1.00 97.25 90 ASP A CA 1
ATOM 665 C C . ASP A 1 90 ? 2.986 -0.075 5.669 1.00 97.25 90 ASP A C 1
ATOM 667 O O . ASP A 1 90 ? 3.093 1.158 5.696 1.00 97.25 90 ASP A O 1
ATOM 671 N N . TYR A 1 91 ? 3.885 -0.864 6.263 1.00 95.56 91 TYR A N 1
ATOM 672 C CA . TYR A 1 91 ? 5.010 -0.339 7.037 1.00 95.56 91 TYR A CA 1
ATOM 673 C C . TYR A 1 91 ? 6.188 0.013 6.127 1.00 95.56 91 TYR A C 1
ATOM 675 O O . TYR A 1 91 ? 6.761 -0.830 5.436 1.00 95.56 91 TYR A O 1
ATOM 683 N N . LYS A 1 92 ? 6.633 1.273 6.173 1.00 93.69 92 LYS A N 1
ATOM 684 C CA . LYS A 1 92 ? 7.738 1.770 5.342 1.00 93.69 92 LYS A CA 1
ATOM 685 C C . LYS A 1 92 ? 8.895 2.305 6.169 1.00 93.69 92 LYS A C 1
ATOM 687 O O . LYS A 1 92 ? 8.760 3.224 6.973 1.00 93.69 92 LYS A O 1
ATOM 692 N N . THR A 1 93 ? 10.089 1.783 5.898 1.00 89.50 93 THR A N 1
ATOM 693 C CA . THR A 1 93 ? 11.360 2.294 6.443 1.00 89.50 93 THR A CA 1
ATOM 694 C C . THR A 1 93 ? 12.002 3.364 5.557 1.00 89.50 93 THR A C 1
ATOM 696 O O . THR A 1 93 ? 12.910 4.071 6.001 1.00 89.50 93 THR A O 1
ATOM 699 N N . ALA A 1 94 ? 11.535 3.501 4.313 1.00 85.44 94 ALA A N 1
ATOM 700 C CA . ALA A 1 94 ? 12.021 4.495 3.370 1.00 85.44 94 ALA A CA 1
ATOM 701 C C . ALA A 1 94 ? 11.681 5.927 3.822 1.00 85.44 94 ALA A C 1
ATOM 703 O O . ALA A 1 94 ? 10.613 6.205 4.370 1.00 85.44 94 ALA A O 1
ATOM 704 N N . ARG A 1 95 ? 12.599 6.864 3.552 1.00 84.62 95 ARG A N 1
ATOM 705 C CA . ARG A 1 95 ? 12.400 8.294 3.851 1.00 84.62 95 ARG A CA 1
ATOM 706 C C . ARG A 1 95 ? 11.375 8.944 2.916 1.00 84.62 95 ARG A C 1
ATOM 708 O O . ARG A 1 95 ? 10.583 9.767 3.366 1.00 84.62 95 ARG A O 1
ATOM 715 N N . LYS A 1 96 ? 11.413 8.588 1.628 1.00 88.50 96 LYS A N 1
ATOM 716 C CA . LYS A 1 96 ? 10.471 9.040 0.595 1.00 88.50 96 LYS A CA 1
ATOM 717 C C . LYS A 1 96 ? 9.352 8.006 0.498 1.00 88.50 96 LYS A C 1
ATOM 719 O O . LYS A 1 96 ? 9.630 6.827 0.295 1.00 88.50 96 LYS A O 1
ATOM 724 N N . LEU A 1 97 ? 8.116 8.455 0.680 1.00 91.62 97 LEU A N 1
ATOM 725 C CA . LEU A 1 97 ? 6.922 7.637 0.487 1.00 91.62 97 LEU A CA 1
ATOM 726 C C . LEU A 1 97 ? 6.339 7.891 -0.905 1.00 91.62 97 LEU A C 1
ATOM 728 O O . LEU A 1 97 ? 6.520 8.997 -1.427 1.00 91.62 97 LEU A O 1
ATOM 732 N N . PRO A 1 98 ? 5.604 6.923 -1.474 1.00 92.12 98 PRO A N 1
ATOM 733 C CA . PRO A 1 98 ? 4.860 7.150 -2.703 1.00 92.12 98 PRO A CA 1
ATOM 734 C C . PRO A 1 98 ? 3.867 8.311 -2.575 1.00 92.12 98 PRO A C 1
ATOM 736 O O . PRO A 1 98 ? 3.181 8.487 -1.558 1.00 92.12 98 PRO A O 1
ATOM 739 N N . ARG A 1 99 ? 3.802 9.121 -3.626 1.00 92.62 99 ARG A N 1
ATOM 740 C CA . ARG A 1 99 ? 2.821 10.190 -3.825 1.00 92.62 99 ARG A CA 1
ATOM 741 C C . ARG A 1 99 ? 1.566 9.604 -4.464 1.00 92.62 99 ARG A C 1
ATOM 743 O O . ARG A 1 99 ? 1.618 8.537 -5.062 1.00 92.62 99 ARG A O 1
ATOM 750 N N . LEU A 1 100 ? 0.459 10.346 -4.407 1.00 93.25 100 LEU A N 1
ATOM 751 C CA . LEU A 1 100 ? -0.753 9.953 -5.129 1.00 93.25 100 LEU A CA 1
ATOM 752 C C . LEU A 1 100 ? -0.495 9.830 -6.637 1.00 93.25 100 LEU A C 1
ATOM 754 O O . LEU A 1 100 ? -0.878 8.828 -7.219 1.00 93.25 100 LEU A O 1
ATOM 758 N N . ALA A 1 101 ? 0.252 10.772 -7.222 1.00 93.62 101 ALA A N 1
ATOM 759 C CA . ALA A 1 101 ? 0.645 10.715 -8.631 1.00 93.62 101 ALA A CA 1
ATOM 760 C C . ALA A 1 101 ? 1.370 9.407 -8.988 1.00 93.62 101 ALA A C 1
ATOM 762 O O . ALA A 1 101 ? 1.106 8.821 -10.026 1.00 93.62 101 ALA A O 1
ATOM 763 N N . ASP A 1 102 ? 2.219 8.886 -8.093 1.00 94.06 102 ASP A N 1
ATOM 764 C CA . ASP A 1 102 ? 2.934 7.631 -8.345 1.00 94.06 102 ASP A CA 1
ATOM 765 C C . ASP A 1 102 ? 1.957 6.435 -8.414 1.00 94.06 102 ASP A C 1
ATOM 767 O O . ASP A 1 102 ? 2.218 5.465 -9.127 1.00 94.06 102 ASP A O 1
ATOM 771 N N . ILE A 1 103 ? 0.834 6.507 -7.686 1.00 95.88 103 ILE A N 1
ATOM 772 C CA . ILE A 1 103 ? -0.265 5.532 -7.738 1.00 95.88 103 ILE A CA 1
ATOM 773 C C . ILE A 1 103 ? -1.074 5.708 -9.030 1.00 95.88 103 ILE A C 1
ATOM 775 O O . ILE A 1 103 ? -1.313 4.732 -9.738 1.00 95.88 103 ILE A O 1
ATOM 779 N N . GLU A 1 104 ? -1.453 6.946 -9.356 1.00 96.25 104 GLU A N 1
ATOM 780 C CA . GLU A 1 104 ? -2.214 7.302 -10.565 1.00 96.25 104 GLU A CA 1
ATOM 781 C C . GLU A 1 104 ? -1.459 6.941 -11.856 1.00 96.25 104 GLU A C 1
ATOM 783 O O . GLU A 1 104 ? -2.070 6.536 -12.840 1.00 96.25 104 GLU A O 1
ATOM 788 N N . GLU A 1 105 ? -0.127 7.024 -11.842 1.00 95.31 105 GLU A N 1
ATOM 789 C CA . GLU A 1 105 ? 0.767 6.642 -12.945 1.00 95.31 105 GLU A CA 1
ATOM 790 C C . GLU A 1 105 ? 1.092 5.135 -12.973 1.00 95.31 105 GLU A C 1
ATOM 792 O O . GLU A 1 105 ? 1.820 4.662 -13.849 1.00 95.31 105 GLU A O 1
ATOM 797 N N . GLY A 1 106 ? 0.596 4.362 -12.003 1.00 95.38 106 GLY A N 1
ATOM 798 C CA . GLY A 1 106 ? 0.792 2.913 -11.932 1.00 95.38 106 GLY A CA 1
ATOM 799 C C . GLY A 1 106 ? 2.171 2.468 -11.437 1.00 95.38 106 GLY A C 1
ATOM 800 O O . GLY A 1 106 ? 2.518 1.290 -11.486 1.00 95.38 106 GLY A O 1
ATOM 801 N N . THR A 1 107 ? 2.983 3.386 -10.919 1.00 93.31 107 THR A N 1
ATOM 802 C CA . THR A 1 107 ? 4.340 3.081 -10.440 1.00 93.31 107 THR A CA 1
ATOM 803 C C . THR A 1 107 ? 4.381 2.643 -8.975 1.00 93.31 107 THR A C 1
ATOM 805 O O . THR A 1 107 ? 5.363 2.041 -8.536 1.00 93.31 107 THR A O 1
ATOM 808 N N . SER A 1 108 ? 3.303 2.895 -8.227 1.00 95.06 108 SER A N 1
ATOM 809 C CA . SER A 1 108 ? 3.093 2.429 -6.859 1.00 95.06 108 SER A CA 1
ATOM 810 C C . SER A 1 108 ? 1.704 1.810 -6.705 1.00 95.06 108 SER A C 1
ATOM 812 O O . SER A 1 108 ? 0.711 2.504 -6.526 1.00 95.06 108 SER A O 1
ATOM 814 N N . LEU A 1 109 ? 1.628 0.481 -6.774 1.00 97.06 109 LEU A N 1
ATOM 815 C CA . LEU A 1 109 ? 0.347 -0.239 -6.827 1.00 97.06 109 LEU A CA 1
ATOM 816 C C . LEU A 1 109 ? -0.096 -0.828 -5.480 1.00 97.06 109 LEU A C 1
ATOM 818 O O . LEU A 1 109 ? -1.223 -1.294 -5.369 1.00 97.06 109 LEU A O 1
ATOM 822 N N . GLN A 1 110 ? 0.777 -0.849 -4.465 1.00 96.00 110 GLN A N 1
ATOM 823 C CA . GLN A 1 110 ? 0.572 -1.672 -3.264 1.00 96.00 110 GLN A CA 1
ATOM 824 C C . GLN A 1 110 ? -0.718 -1.336 -2.513 1.00 96.00 110 GLN A C 1
ATOM 826 O O . GLN A 1 110 ? -1.541 -2.222 -2.317 1.00 96.00 110 GLN A O 1
ATOM 831 N N . LEU A 1 111 ? -0.922 -0.075 -2.116 1.00 97.62 111 LEU A N 1
ATOM 832 C CA . LEU A 1 111 ? -2.071 0.285 -1.283 1.00 97.62 111 LEU A CA 1
ATOM 833 C C . LEU A 1 111 ? -3.423 0.040 -1.977 1.00 97.62 111 LEU A C 1
ATOM 835 O O . LEU A 1 111 ? -4.242 -0.656 -1.380 1.00 97.62 111 LEU A O 1
ATOM 839 N N . PRO A 1 112 ? -3.694 0.520 -3.211 1.00 98.06 112 PRO A N 1
ATOM 840 C CA . PRO A 1 112 ? -4.984 0.238 -3.844 1.00 98.06 112 PRO A CA 1
ATOM 841 C C . PRO A 1 112 ? -5.172 -1.244 -4.173 1.00 98.06 112 PRO A C 1
ATOM 843 O O . PRO A 1 112 ? -6.288 -1.752 -4.073 1.00 98.06 112 PRO A O 1
ATOM 846 N N . LEU A 1 113 ? -4.093 -1.959 -4.514 1.00 97.88 113 LEU A N 1
ATOM 847 C CA . LEU A 1 113 ? -4.162 -3.400 -4.735 1.00 97.88 113 LEU A CA 1
ATOM 848 C C . LEU A 1 113 ? -4.541 -4.136 -3.448 1.00 97.88 113 LEU A C 1
ATOM 850 O O . LEU A 1 113 ? -5.409 -5.003 -3.473 1.00 97.88 113 LEU A O 1
ATOM 854 N N . TYR A 1 114 ? -3.939 -3.769 -2.317 1.00 98.31 114 TYR A N 1
ATOM 855 C CA . TYR A 1 114 ? -4.274 -4.351 -1.022 1.00 98.31 114 TYR A CA 1
ATOM 856 C C . TYR A 1 114 ? -5.693 -3.992 -0.578 1.00 98.31 114 TYR A C 1
ATOM 858 O O . TYR A 1 114 ? -6.392 -4.863 -0.072 1.00 98.31 114 TYR A O 1
ATOM 866 N N . LEU A 1 115 ? -6.159 -2.761 -0.818 1.00 98.56 115 LEU A N 1
ATOM 867 C CA . LEU A 1 115 ? -7.557 -2.391 -0.569 1.00 98.56 115 LEU A CA 1
ATOM 868 C C . LEU A 1 115 ? -8.523 -3.292 -1.344 1.00 98.56 115 LEU A C 1
ATOM 870 O O . LEU A 1 115 ? -9.518 -3.744 -0.782 1.00 98.56 115 LEU A O 1
ATOM 874 N N . HIS A 1 116 ? -8.224 -3.586 -2.611 1.00 97.88 116 HIS A N 1
ATOM 875 C CA . HIS A 1 116 ? -9.032 -4.510 -3.402 1.00 97.88 116 HIS A CA 1
ATOM 876 C C . HIS A 1 116 ? -8.972 -5.942 -2.861 1.00 97.88 116 HIS A C 1
ATOM 878 O O . HIS A 1 116 ? -10.014 -6.548 -2.638 1.00 97.88 116 HIS A O 1
ATOM 884 N N . VAL A 1 117 ? -7.770 -6.459 -2.592 1.00 97.19 117 VAL A N 1
ATOM 885 C CA . VAL A 1 117 ? -7.566 -7.814 -2.053 1.00 97.19 117 VAL A CA 1
ATOM 886 C C . VAL A 1 117 ? -8.342 -8.022 -0.754 1.00 97.19 117 VAL A C 1
ATOM 888 O O . VAL A 1 117 ? -9.093 -8.986 -0.633 1.00 97.19 117 VAL A O 1
ATOM 891 N N . ILE A 1 118 ? -8.197 -7.102 0.201 1.00 97.94 118 ILE A N 1
ATOM 892 C CA . ILE A 1 118 ? -8.866 -7.201 1.499 1.00 97.94 118 ILE A CA 1
ATOM 893 C C . ILE A 1 118 ? -10.381 -7.077 1.350 1.00 97.94 118 ILE A C 1
ATOM 895 O O . ILE A 1 118 ? -11.107 -7.816 2.010 1.00 97.94 118 ILE A O 1
ATOM 899 N N . ARG A 1 119 ? -10.873 -6.222 0.443 1.00 97.19 119 ARG A N 1
ATOM 900 C CA . ARG A 1 119 ? -12.309 -6.142 0.136 1.00 97.19 119 ARG A CA 1
ATOM 901 C C . ARG A 1 119 ? -12.861 -7.488 -0.329 1.00 97.19 119 ARG A C 1
ATOM 903 O O . ARG A 1 119 ? -13.885 -7.930 0.183 1.00 97.19 119 ARG A O 1
ATOM 910 N N . GLU A 1 120 ? -12.190 -8.144 -1.272 1.00 94.94 120 GLU A N 1
ATOM 911 C CA . GLU A 1 120 ? -12.630 -9.445 -1.790 1.00 94.94 120 GLU A CA 1
ATOM 912 C C . GLU A 1 120 ? -12.581 -10.536 -0.710 1.00 94.94 120 GLU A C 1
ATOM 914 O O . GLU A 1 120 ? -13.496 -11.355 -0.603 1.00 94.94 120 GLU A O 1
ATOM 919 N N . MET A 1 121 ? -11.559 -10.519 0.148 1.00 94.50 121 MET A N 1
ATOM 920 C CA . MET A 1 121 ? -11.451 -11.451 1.274 1.00 94.50 121 MET A CA 1
ATOM 921 C C . MET A 1 121 ? -12.559 -11.256 2.304 1.00 94.50 121 MET A C 1
ATOM 923 O O . MET A 1 121 ? -13.212 -12.231 2.673 1.00 94.50 121 MET A O 1
ATOM 927 N N . LEU A 1 122 ? -12.803 -10.015 2.730 1.00 95.69 122 LEU A N 1
ATOM 928 C CA . LEU A 1 122 ? -13.865 -9.679 3.679 1.00 95.69 122 LEU A CA 1
ATOM 929 C C . LEU A 1 122 ? -15.233 -10.106 3.140 1.00 95.69 122 LEU A C 1
ATOM 931 O O . LEU A 1 122 ? -15.976 -10.793 3.842 1.00 95.69 122 LEU A O 1
ATOM 935 N N . ARG A 1 123 ? -15.524 -9.803 1.868 1.00 94.62 123 ARG A N 1
ATOM 936 C CA . ARG A 1 123 ? -16.771 -10.212 1.205 1.00 94.62 123 ARG A CA 1
ATOM 937 C C . ARG A 1 123 ? -16.940 -11.722 1.167 1.00 94.62 123 ARG A C 1
ATOM 939 O O . ARG A 1 123 ? -18.012 -12.225 1.489 1.00 94.62 123 ARG A O 1
ATOM 946 N N . ALA A 1 124 ? -15.882 -12.453 0.829 1.00 91.50 124 ALA A N 1
ATOM 947 C CA . ALA A 1 124 ? -15.906 -13.911 0.843 1.00 91.50 124 ALA A CA 1
ATOM 948 C C . ALA A 1 124 ? -16.068 -14.497 2.260 1.00 91.50 124 ALA A C 1
ATOM 950 O O . ALA A 1 124 ? -16.538 -15.622 2.395 1.00 91.50 124 ALA A O 1
ATOM 951 N N . SER A 1 125 ? -15.722 -13.740 3.304 1.00 90.31 125 SER A N 1
ATOM 952 C CA . SER A 1 125 ? -16.007 -14.068 4.707 1.00 90.31 125 SER A CA 1
ATOM 953 C C . SER A 1 125 ? -17.372 -13.537 5.189 1.00 90.31 125 SER A C 1
ATOM 955 O O . SER A 1 125 ? -17.653 -13.562 6.384 1.00 90.31 125 SER A O 1
ATOM 957 N N . GLY A 1 126 ? -18.231 -13.043 4.287 1.00 92.94 126 GLY A N 1
ATOM 958 C CA . GLY A 1 126 ? -19.579 -12.550 4.601 1.00 92.94 126 GLY A CA 1
ATOM 959 C C . GLY A 1 126 ? -19.631 -11.137 5.192 1.00 92.94 126 GLY A C 1
ATOM 960 O O . GLY A 1 126 ? -20.665 -10.736 5.723 1.00 92.94 126 GLY A O 1
ATOM 961 N N . ARG A 1 127 ? -18.533 -10.378 5.119 1.00 94.75 127 ARG A N 1
ATOM 962 C CA . ARG A 1 127 ? -18.417 -9.019 5.660 1.00 94.75 127 ARG A CA 1
ATOM 963 C C . ARG A 1 127 ? -18.338 -8.015 4.515 1.00 94.75 127 ARG A C 1
ATOM 965 O O . ARG A 1 127 ? -17.358 -7.998 3.775 1.00 94.75 127 ARG A O 1
ATOM 972 N N . ASP A 1 128 ? -19.344 -7.159 4.381 1.00 95.06 128 ASP A N 1
ATOM 973 C CA . ASP A 1 128 ? -19.334 -6.077 3.392 1.00 95.06 128 ASP A CA 1
ATOM 974 C C . ASP A 1 128 ? -18.962 -4.761 4.081 1.00 95.06 128 ASP A C 1
ATOM 976 O O . ASP A 1 128 ? -19.796 -4.099 4.692 1.00 95.06 128 ASP A O 1
ATOM 980 N N . LEU A 1 129 ? -17.669 -4.433 4.050 1.00 97.62 129 LEU A N 1
ATOM 981 C CA . LEU A 1 129 ? -17.114 -3.209 4.627 1.00 97.62 129 LEU A CA 1
ATOM 982 C C . LEU A 1 129 ? -16.574 -2.308 3.517 1.00 97.62 129 LEU A C 1
ATOM 984 O O . LEU A 1 129 ? -15.925 -2.776 2.575 1.00 97.62 129 LEU A O 1
ATOM 988 N N . ALA A 1 130 ? -16.781 -1.002 3.655 1.00 97.94 130 ALA A N 1
ATOM 989 C CA . ALA A 1 130 ? -16.248 -0.023 2.722 1.00 97.94 130 ALA A CA 1
ATOM 990 C C . ALA A 1 130 ? -14.730 0.151 2.900 1.00 97.94 130 ALA A C 1
ATOM 992 O O . ALA A 1 130 ? -14.210 0.226 4.014 1.00 97.94 130 ALA A O 1
ATOM 993 N N . ALA A 1 131 ? -13.997 0.275 1.793 1.00 98.31 131 ALA A N 1
ATOM 994 C CA . ALA A 1 131 ? -12.598 0.684 1.866 1.00 98.31 131 ALA A CA 1
ATOM 995 C C . ALA A 1 131 ? -12.531 2.166 2.254 1.00 98.31 131 ALA A C 1
ATOM 997 O O . ALA A 1 131 ? -12.990 3.022 1.498 1.00 98.31 131 ALA A O 1
ATOM 998 N N . ALA A 1 132 ? -11.940 2.474 3.405 1.00 98.00 132 ALA A N 1
ATOM 999 C CA . ALA A 1 132 ? -11.794 3.849 3.860 1.00 98.00 132 ALA A CA 1
ATOM 1000 C C . ALA A 1 132 ? -10.486 4.479 3.378 1.00 98.00 132 ALA A C 1
ATOM 1002 O O . ALA A 1 132 ? -10.509 5.574 2.824 1.00 98.00 132 ALA A O 1
ATOM 1003 N N . ALA A 1 133 ? -9.341 3.818 3.575 1.00 97.62 133 ALA A N 1
ATOM 1004 C CA . ALA A 1 133 ? -8.045 4.375 3.185 1.00 97.62 133 ALA A CA 1
ATOM 1005 C C . ALA A 1 133 ? -6.921 3.340 3.108 1.00 97.62 133 ALA A C 1
ATOM 1007 O O . ALA A 1 133 ? -6.886 2.370 3.865 1.00 97.62 133 ALA A O 1
ATOM 1008 N N . GLY A 1 134 ? -5.954 3.614 2.233 1.00 97.81 134 GLY A N 1
ATOM 1009 C CA . GLY A 1 134 ? -4.621 3.026 2.269 1.00 97.81 134 GLY A CA 1
ATOM 1010 C C . GLY A 1 134 ? -3.641 3.997 2.927 1.00 97.81 134 GLY A C 1
ATOM 1011 O O . GLY A 1 134 ? -3.554 5.166 2.532 1.00 97.81 134 GLY A O 1
ATOM 1012 N N . ILE A 1 135 ? -2.879 3.524 3.910 1.00 96.88 135 ILE A N 1
ATOM 1013 C CA . ILE A 1 135 ? -2.016 4.352 4.756 1.00 96.88 135 ILE A CA 1
ATOM 1014 C C . ILE A 1 135 ? -0.606 3.760 4.800 1.00 96.88 135 ILE A C 1
ATOM 1016 O O . ILE A 1 135 ? -0.414 2.564 4.993 1.00 96.88 135 ILE A O 1
ATOM 1020 N N . TYR A 1 136 ? 0.401 4.616 4.670 1.00 96.06 136 TYR A N 1
ATOM 1021 C CA . TYR A 1 136 ? 1.783 4.257 4.947 1.00 96.06 136 TYR A CA 1
ATOM 1022 C C . TYR A 1 136 ? 2.104 4.520 6.415 1.00 96.06 136 TYR A C 1
ATOM 1024 O O . TYR A 1 136 ? 2.007 5.654 6.890 1.00 96.06 136 TYR A O 1
ATOM 1032 N N . TYR A 1 137 ? 2.558 3.494 7.121 1.00 95.31 137 TYR A N 1
ATOM 1033 C CA . TYR A 1 137 ? 3.158 3.637 8.436 1.00 95.31 137 TYR A CA 1
ATOM 1034 C C . TYR A 1 137 ? 4.650 3.909 8.270 1.00 95.31 137 TYR A C 1
ATOM 1036 O O . TYR A 1 137 ? 5.474 3.000 8.147 1.00 95.31 137 TYR A O 1
ATOM 1044 N N . GLN A 1 138 ? 5.022 5.184 8.246 1.00 94.44 138 GLN A N 1
ATOM 1045 C CA . GLN A 1 138 ? 6.417 5.570 8.118 1.00 94.44 138 GLN A CA 1
ATOM 1046 C C . GLN A 1 138 ? 7.142 5.322 9.438 1.00 94.44 138 GLN A C 1
ATOM 1048 O O . GLN A 1 138 ? 6.766 5.879 10.461 1.00 94.44 138 GLN A O 1
ATOM 1053 N N . LEU A 1 139 ? 8.191 4.502 9.413 1.00 92.19 139 LEU A N 1
ATOM 1054 C CA . LEU A 1 139 ? 8.986 4.147 10.592 1.00 92.19 139 LEU A CA 1
ATOM 1055 C C . LEU A 1 139 ? 10.228 5.031 10.756 1.00 92.19 139 LEU A C 1
ATOM 1057 O O . LEU A 1 139 ? 10.809 5.094 11.840 1.00 92.19 139 LEU A O 1
ATOM 1061 N N . ARG A 1 140 ? 10.672 5.697 9.680 1.00 87.06 140 ARG A N 1
ATOM 1062 C CA . ARG A 1 140 ? 11.835 6.599 9.669 1.00 87.06 140 ARG A CA 1
ATOM 1063 C C . ARG A 1 140 ? 11.653 7.741 8.659 1.00 87.06 140 ARG A C 1
ATOM 1065 O O . ARG A 1 140 ? 11.059 7.521 7.608 1.00 87.06 140 ARG A O 1
ATOM 1072 N N . PRO A 1 141 ? 12.228 8.935 8.907 1.00 83.88 141 PRO A N 1
ATOM 1073 C CA . PRO A 1 141 ? 13.024 9.305 10.085 1.00 83.88 141 PRO A CA 1
ATOM 1074 C C . PRO A 1 141 ? 12.174 9.573 11.335 1.00 83.88 141 PRO A C 1
ATOM 1076 O O . PRO A 1 141 ? 12.677 9.433 12.443 1.00 83.88 141 PRO A O 1
ATOM 1079 N N . GLN A 1 142 ? 10.901 9.914 11.147 1.00 87.06 142 GLN A N 1
ATOM 1080 C CA . GLN A 1 142 ? 9.916 10.116 12.201 1.00 87.06 142 GLN A CA 1
ATOM 1081 C C . GLN A 1 142 ? 8.811 9.078 12.036 1.00 87.06 142 GLN A C 1
ATOM 1083 O O . GLN A 1 142 ? 8.392 8.804 10.910 1.00 87.06 142 GLN A O 1
ATOM 1088 N N . ILE A 1 143 ? 8.363 8.520 13.158 1.00 91.75 143 ILE A N 1
ATOM 1089 C CA . ILE A 1 143 ? 7.288 7.537 13.181 1.00 91.75 143 ILE A CA 1
ATOM 1090 C C . ILE A 1 143 ? 5.955 8.271 13.045 1.00 91.75 143 ILE A C 1
ATOM 1092 O O . ILE A 1 143 ? 5.654 9.132 13.869 1.00 91.75 143 ILE A O 1
ATOM 1096 N N . ARG A 1 144 ? 5.196 7.976 11.987 1.00 92.69 144 ARG A N 1
ATOM 1097 C CA . ARG A 1 144 ? 3.899 8.611 11.707 1.00 92.69 144 ARG A CA 1
ATOM 1098 C C . ARG A 1 144 ? 3.087 7.821 10.685 1.00 92.69 144 ARG A C 1
ATOM 1100 O O . ARG A 1 144 ? 3.647 7.105 9.856 1.00 92.69 144 ARG A O 1
ATOM 1107 N N . LEU A 1 145 ? 1.778 8.038 10.699 1.00 92.88 145 LEU A N 1
ATOM 1108 C CA . LEU A 1 145 ? 0.866 7.594 9.650 1.00 92.88 145 LEU A CA 1
ATOM 1109 C C . LEU A 1 145 ? 0.807 8.655 8.548 1.00 92.88 145 LEU A C 1
ATOM 1111 O O . LEU A 1 145 ? 0.657 9.844 8.823 1.00 92.88 145 LEU A O 1
ATOM 1115 N N . VAL A 1 146 ? 0.939 8.231 7.296 1.00 93.25 146 VAL A N 1
ATOM 1116 C CA . VAL A 1 146 ? 0.838 9.099 6.122 1.00 93.25 146 VAL A CA 1
ATOM 1117 C C . VAL A 1 146 ? -0.149 8.477 5.155 1.00 93.25 146 VAL A C 1
ATOM 1119 O O . VAL A 1 146 ? 0.093 7.401 4.617 1.00 93.25 146 VAL A O 1
ATOM 1122 N N . MET A 1 147 ? -1.252 9.172 4.899 1.00 94.12 147 MET A N 1
ATOM 1123 C CA . MET A 1 147 ? -2.250 8.722 3.933 1.00 94.12 147 MET A CA 1
ATOM 1124 C C . MET A 1 147 ? -1.605 8.528 2.552 1.00 94.12 147 MET A C 1
ATOM 1126 O O . MET A 1 147 ? -0.804 9.364 2.113 1.00 94.12 147 MET A O 1
ATOM 1130 N N . GLY A 1 148 ? -1.926 7.420 1.887 1.00 94.56 148 GLY A N 1
ATOM 1131 C CA . GLY A 1 148 ? -1.638 7.197 0.471 1.00 94.56 148 GLY A CA 1
ATOM 1132 C C . GLY A 1 148 ? -2.798 7.699 -0.384 1.00 94.56 148 GLY A C 1
ATOM 1133 O O . GLY A 1 148 ? -2.615 8.613 -1.186 1.00 94.56 148 GLY A O 1
ATOM 1134 N N . ALA A 1 149 ? -3.984 7.149 -0.122 1.00 95.75 149 ALA A N 1
ATOM 1135 C CA . ALA A 1 149 ? -5.275 7.575 -0.655 1.00 95.75 149 ALA A CA 1
ATOM 1136 C C . ALA A 1 149 ? -6.383 7.234 0.356 1.00 95.75 149 ALA A C 1
ATOM 1138 O O . ALA A 1 149 ? -6.306 6.189 1.006 1.00 95.75 149 ALA A O 1
ATOM 1139 N N . GLY A 1 150 ? -7.398 8.086 0.491 1.00 95.81 150 GLY A N 1
ATOM 1140 C CA . GLY A 1 150 ? -8.517 7.864 1.409 1.00 95.81 150 GLY A CA 1
ATOM 1141 C C . GLY A 1 150 ? -9.824 8.463 0.906 1.00 95.81 150 GLY A C 1
ATOM 1142 O O . GLY A 1 150 ? -9.809 9.451 0.183 1.00 95.81 150 GLY A O 1
ATOM 1143 N N . ASN A 1 151 ? -10.944 7.860 1.287 1.00 96.31 151 ASN A N 1
ATOM 1144 C CA . ASN A 1 151 ? -12.297 8.326 1.008 1.00 96.31 151 ASN A CA 1
ATOM 1145 C C . ASN A 1 151 ? -12.721 9.374 2.055 1.00 96.31 151 ASN A C 1
ATOM 1147 O O . ASN A 1 151 ? -12.734 9.082 3.253 1.00 96.31 151 ASN A O 1
ATOM 1151 N N . ALA A 1 152 ? -13.091 10.578 1.608 1.00 95.50 152 ALA A N 1
ATOM 1152 C CA . ALA A 1 152 ? -13.520 11.682 2.466 1.00 95.50 152 ALA A CA 1
ATOM 1153 C C . ALA A 1 152 ? -14.716 11.355 3.371 1.00 95.50 152 ALA A C 1
ATOM 1155 O O . ALA A 1 152 ? -14.801 11.918 4.460 1.00 95.50 152 ALA A O 1
ATOM 1156 N N . GLU A 1 153 ? -15.588 10.424 2.978 1.00 96.12 153 GLU A N 1
ATOM 1157 C CA . GLU A 1 153 ? -16.755 9.995 3.767 1.00 96.12 153 GLU A CA 1
ATOM 1158 C C . GLU A 1 153 ? -16.366 9.348 5.108 1.00 96.12 153 GLU A C 1
ATOM 1160 O O . GLU A 1 153 ? -17.144 9.366 6.060 1.00 96.12 153 GLU A O 1
ATOM 1165 N N . PHE A 1 154 ? -15.143 8.812 5.201 1.00 96.50 154 PHE A N 1
ATOM 1166 C CA . PHE A 1 154 ? -14.609 8.164 6.403 1.00 96.50 154 PHE A CA 1
ATOM 1167 C C . PHE A 1 154 ? -13.507 8.977 7.093 1.00 96.50 154 PHE A C 1
ATOM 1169 O O . PHE A 1 154 ? -12.846 8.479 8.011 1.00 96.50 154 PHE A O 1
ATOM 1176 N N . LYS A 1 155 ? -13.286 10.225 6.666 1.00 94.31 155 LYS A N 1
ATOM 1177 C CA . LYS A 1 155 ? -12.328 11.133 7.302 1.00 94.31 155 LYS A CA 1
ATOM 1178 C C . LYS A 1 155 ? -12.703 11.327 8.774 1.00 94.31 155 LYS A C 1
ATOM 1180 O O . LYS A 1 155 ? -13.877 11.487 9.081 1.00 94.31 155 LYS A O 1
ATOM 1185 N N . GLU A 1 156 ? -11.714 11.302 9.669 1.00 92.81 156 GLU A N 1
ATOM 1186 C CA . GLU A 1 156 ? -11.886 11.429 11.133 1.00 92.81 156 GLU A CA 1
ATOM 1187 C C . GLU A 1 156 ? -12.659 10.272 11.793 1.00 92.81 156 GLU A C 1
ATOM 1189 O O . GLU A 1 156 ? -12.595 10.127 13.006 1.00 92.81 156 GLU A O 1
ATOM 1194 N N . ARG A 1 157 ? -13.296 9.388 11.014 1.00 94.94 157 ARG A N 1
ATOM 1195 C CA . ARG A 1 157 ? -13.937 8.162 11.501 1.00 94.94 157 ARG A CA 1
ATOM 1196 C C . ARG A 1 157 ? -13.029 6.952 11.379 1.00 94.94 157 ARG A C 1
ATOM 1198 O O . ARG A 1 157 ? -12.755 6.302 12.371 1.00 94.94 157 ARG A O 1
ATOM 1205 N N . ALA A 1 158 ? -12.528 6.646 10.185 1.00 95.38 158 ALA A N 1
ATOM 1206 C CA . ALA A 1 158 ? -11.699 5.459 9.946 1.00 95.38 158 ALA A CA 1
ATOM 1207 C C . ALA A 1 158 ? -10.199 5.769 9.866 1.00 95.38 158 ALA A C 1
ATOM 1209 O O . ALA A 1 158 ? -9.357 4.879 9.927 1.00 95.38 158 ALA A O 1
ATOM 1210 N N . PHE A 1 159 ? -9.834 7.036 9.696 1.00 92.50 159 PHE A N 1
ATOM 1211 C CA . PHE A 1 159 ? -8.442 7.459 9.664 1.00 92.50 159 PHE A CA 1
ATOM 1212 C C . PHE A 1 159 ? -8.312 8.908 10.122 1.00 92.50 159 PHE A C 1
ATOM 1214 O O . PHE A 1 159 ? -9.183 9.746 9.877 1.00 92.50 159 PHE A O 1
ATOM 1221 N N . ALA A 1 160 ? -7.190 9.206 10.774 1.00 85.25 160 ALA A N 1
ATOM 1222 C CA . ALA A 1 160 ? -6.895 10.556 11.217 1.00 85.25 160 ALA A CA 1
ATOM 1223 C C . ALA A 1 160 ? -6.657 11.479 10.006 1.00 85.25 160 ALA A C 1
ATOM 1225 O O . ALA A 1 160 ? -6.052 11.056 9.010 1.00 85.25 160 ALA A O 1
ATOM 1226 N N . PRO A 1 161 ? -7.087 12.748 10.080 1.00 67.56 161 PRO A N 1
ATOM 1227 C CA . PRO A 1 161 ? -6.804 13.724 9.043 1.00 67.56 161 PRO A CA 1
ATOM 1228 C C . PRO A 1 161 ? -5.291 13.947 8.946 1.00 67.56 161 PRO A C 1
ATOM 1230 O O . PRO A 1 161 ? -4.651 14.421 9.879 1.00 67.56 161 PRO A O 1
ATOM 1233 N N . GLY A 1 162 ? -4.707 13.583 7.807 1.00 67.56 162 GLY A N 1
ATOM 1234 C CA . GLY A 1 162 ? -3.336 13.954 7.468 1.00 67.56 162 GLY A CA 1
ATOM 1235 C C . GLY A 1 162 ? -3.287 15.276 6.701 1.00 67.56 162 GLY A C 1
ATOM 1236 O O . GLY A 1 162 ? -4.282 15.714 6.123 1.00 67.56 162 GLY A O 1
ATOM 1237 N N . GLU A 1 163 ? -2.103 15.879 6.618 1.00 54.62 163 GLU A N 1
ATOM 1238 C CA . GLU A 1 163 ? -1.835 16.954 5.659 1.00 54.62 163 GLU A CA 1
ATOM 1239 C C . GLU A 1 163 ? -1.956 16.393 4.228 1.00 54.62 163 GLU A C 1
ATOM 1241 O O . GLU A 1 163 ? -1.066 15.688 3.746 1.00 54.62 163 GLU A O 1
ATOM 1246 N N . GLY A 1 164 ? -3.069 16.638 3.528 1.00 56.41 164 GLY A N 1
ATOM 1247 C CA . GLY A 1 164 ? -3.181 16.151 2.152 1.00 56.41 164 GLY A CA 1
ATOM 1248 C C . GLY A 1 164 ? -4.522 16.358 1.467 1.00 56.41 164 GLY A C 1
ATOM 1249 O O . GLY A 1 164 ? -5.291 15.413 1.343 1.00 56.41 164 GLY A O 1
ATOM 1250 N N . GLY A 1 165 ? -4.743 17.546 0.897 1.00 66.94 165 GLY A N 1
ATOM 1251 C CA . GLY A 1 165 ? -5.944 17.828 0.099 1.00 66.94 165 GLY A CA 1
ATOM 1252 C C . GLY A 1 165 ? -6.119 16.907 -1.117 1.00 66.94 165 GLY A C 1
ATOM 1253 O O . GLY A 1 165 ? -7.230 16.494 -1.399 1.00 66.94 165 GLY A O 1
ATOM 1254 N N . ARG A 1 166 ? -5.034 16.524 -1.812 1.00 80.81 166 ARG A N 1
ATOM 1255 C CA . ARG A 1 166 ? -5.128 15.653 -3.005 1.00 80.81 166 ARG A CA 1
ATOM 1256 C C . ARG A 1 166 ? -5.329 14.171 -2.692 1.00 80.81 166 ARG A C 1
ATOM 1258 O O . ARG A 1 166 ? -5.936 13.474 -3.486 1.00 80.81 166 ARG A O 1
ATOM 1265 N N . LYS A 1 167 ? -4.795 13.684 -1.567 1.00 90.56 167 LYS A N 1
ATOM 1266 C CA . LYS A 1 167 ? -4.864 12.260 -1.181 1.00 90.56 167 LYS A CA 1
ATOM 1267 C C . LYS A 1 167 ? -6.218 11.871 -0.596 1.00 90.56 167 LYS A C 1
ATOM 1269 O O . LYS A 1 167 ? -6.544 10.689 -0.536 1.00 90.56 167 LYS A O 1
ATOM 1274 N N . LEU A 1 168 ? -6.971 12.874 -0.160 1.00 94.38 168 LEU A N 1
ATOM 1275 C CA . LEU A 1 168 ? -8.350 12.744 0.252 1.00 94.38 168 LEU A CA 1
ATOM 1276 C C . LEU A 1 168 ? -9.241 12.827 -0.991 1.00 94.38 168 LEU A C 1
ATOM 1278 O O . LEU A 1 168 ? -9.466 13.899 -1.548 1.00 94.38 168 LEU A O 1
ATOM 1282 N N . LEU A 1 169 ? -9.706 11.674 -1.442 1.00 95.00 169 LEU A N 1
ATOM 1283 C CA . LEU A 1 169 ? -10.619 11.536 -2.564 1.00 95.00 169 LEU A CA 1
ATOM 1284 C C . LEU A 1 169 ? -12.046 11.880 -2.111 1.00 95.00 169 LEU A C 1
ATOM 1286 O O . LEU A 1 169 ? -12.396 11.605 -0.964 1.00 95.00 169 LEU A O 1
ATOM 1290 N N . PRO A 1 170 ? -12.878 12.471 -2.984 1.00 95.06 170 PRO A N 1
ATOM 1291 C CA . PRO A 1 170 ? -14.153 13.064 -2.581 1.00 95.06 170 PRO A CA 1
ATOM 1292 C C . PRO A 1 170 ? -15.187 12.063 -2.049 1.00 95.06 170 PRO A C 1
ATOM 1294 O O . PRO A 1 170 ? -16.033 12.458 -1.256 1.00 95.06 170 PRO A O 1
ATOM 1297 N N . ASN A 1 171 ? -15.146 10.804 -2.488 1.00 96.56 171 ASN A N 1
ATOM 1298 C CA . ASN A 1 171 ? -16.112 9.769 -2.120 1.00 96.56 171 ASN A CA 1
ATOM 1299 C C . ASN A 1 171 ? -15.559 8.358 -2.397 1.00 96.56 171 ASN A C 1
ATOM 1301 O O . ASN A 1 171 ? -14.457 8.194 -2.944 1.00 96.56 171 ASN A O 1
ATOM 1305 N N . GLY A 1 172 ? -16.345 7.335 -2.051 1.00 96.75 172 GLY A N 1
ATOM 1306 C CA . GLY A 1 172 ? -16.010 5.935 -2.319 1.00 96.75 172 GLY A CA 1
ATOM 1307 C C . GLY A 1 172 ? -15.832 5.623 -3.807 1.00 96.75 172 GLY A C 1
ATOM 1308 O O . GLY A 1 172 ? -14.932 4.867 -4.167 1.00 96.75 172 GLY A O 1
ATOM 1309 N N . GLU A 1 173 ? -16.608 6.258 -4.691 1.00 98.00 173 GLU A N 1
ATOM 1310 C CA . GLU A 1 173 ? -16.510 6.049 -6.143 1.00 98.00 173 GLU A CA 1
ATOM 1311 C C . GLU A 1 173 ? -15.153 6.481 -6.712 1.00 98.00 173 GLU A C 1
ATOM 1313 O O . GLU A 1 173 ? -14.590 5.803 -7.576 1.00 98.00 173 GLU A O 1
ATOM 1318 N N . ALA A 1 174 ? -14.602 7.592 -6.217 1.00 97.62 174 ALA A N 1
ATOM 1319 C CA . ALA A 1 174 ? -13.285 8.073 -6.612 1.00 97.62 174 ALA A CA 1
ATOM 1320 C C . ALA A 1 174 ? -12.171 7.124 -6.143 1.00 97.62 174 ALA A C 1
ATOM 1322 O O . ALA A 1 174 ? -11.236 6.847 -6.899 1.00 97.62 174 ALA A O 1
ATOM 1323 N N . LEU A 1 175 ? -12.282 6.571 -4.929 1.00 97.88 175 LEU A N 1
ATOM 1324 C CA . LEU A 1 175 ? -11.353 5.543 -4.452 1.00 97.88 175 LEU A CA 1
ATOM 1325 C C . LEU A 1 175 ? -11.476 4.249 -5.271 1.00 97.88 175 LEU A C 1
ATOM 1327 O O . LEU A 1 175 ? -10.466 3.656 -5.650 1.00 97.88 175 LEU A O 1
ATOM 1331 N N . ASP A 1 176 ? -12.696 3.851 -5.619 1.00 98.19 176 ASP A N 1
ATOM 1332 C CA . ASP A 1 176 ? -12.960 2.693 -6.471 1.00 98.19 176 ASP A CA 1
ATOM 1333 C C . ASP A 1 176 ? -12.456 2.887 -7.902 1.00 98.19 176 ASP A C 1
ATOM 1335 O O . ASP A 1 176 ? -12.030 1.929 -8.550 1.00 98.19 176 ASP A O 1
ATOM 1339 N N . LEU A 1 177 ? -12.458 4.116 -8.420 1.00 98.31 177 LEU A N 1
ATOM 1340 C CA . LEU A 1 177 ? -11.814 4.436 -9.689 1.00 98.31 177 LEU A CA 1
ATOM 1341 C C . LEU A 1 177 ? -10.295 4.233 -9.608 1.00 98.31 177 LEU A C 1
ATOM 1343 O O . LEU A 1 177 ? -9.740 3.571 -10.484 1.00 98.31 177 LEU A O 1
ATOM 1347 N N . LEU A 1 178 ? -9.641 4.721 -8.548 1.00 98.25 178 LEU A N 1
ATOM 1348 C CA . LEU A 1 178 ? -8.199 4.533 -8.335 1.00 98.25 178 LEU A CA 1
ATOM 1349 C C . LEU A 1 178 ? -7.829 3.044 -8.212 1.00 98.25 178 LEU A C 1
ATOM 1351 O O . LEU A 1 178 ? -6.840 2.582 -8.791 1.00 98.25 178 LEU A O 1
ATOM 1355 N N . ILE A 1 179 ? -8.653 2.269 -7.500 1.00 98.25 179 ILE A N 1
ATOM 1356 C CA . ILE A 1 179 ? -8.513 0.812 -7.400 1.00 98.25 179 ILE A CA 1
ATOM 1357 C C . ILE A 1 179 ? -8.661 0.166 -8.784 1.00 98.25 179 ILE A C 1
ATOM 1359 O O . ILE A 1 179 ? -7.800 -0.610 -9.194 1.00 98.25 179 ILE A O 1
ATOM 1363 N N . ARG A 1 180 ? -9.701 0.510 -9.552 1.00 98.19 180 ARG A N 1
ATOM 1364 C CA . ARG A 1 180 ? -9.903 -0.032 -10.907 1.00 98.19 180 ARG A CA 1
ATOM 1365 C C . ARG A 1 180 ? -8.756 0.315 -11.858 1.00 98.19 180 ARG A C 1
ATOM 1367 O O . ARG A 1 180 ? -8.323 -0.551 -12.614 1.00 98.19 180 ARG A O 1
ATOM 1374 N N . GLN A 1 181 ? -8.228 1.537 -11.800 1.00 98.31 181 GLN A N 1
ATOM 1375 C CA . GLN A 1 181 ? -7.043 1.939 -12.568 1.00 98.31 181 GLN A CA 1
ATOM 1376 C C . GLN A 1 181 ? -5.820 1.097 -12.188 1.00 98.31 181 GLN A C 1
ATOM 1378 O O . GLN A 1 181 ? -5.124 0.594 -13.066 1.00 98.31 181 GLN A O 1
ATOM 1383 N N . THR A 1 182 ? -5.616 0.857 -10.889 1.00 98.25 182 THR A N 1
ATOM 1384 C CA . THR A 1 182 ? -4.558 -0.028 -10.373 1.00 98.25 182 THR A CA 1
ATOM 1385 C C . THR A 1 182 ? -4.675 -1.444 -10.943 1.00 98.25 182 THR A C 1
ATOM 1387 O O . THR A 1 182 ? -3.680 -2.007 -11.398 1.00 98.25 182 THR A O 1
ATOM 1390 N N . ILE A 1 183 ? -5.886 -2.008 -1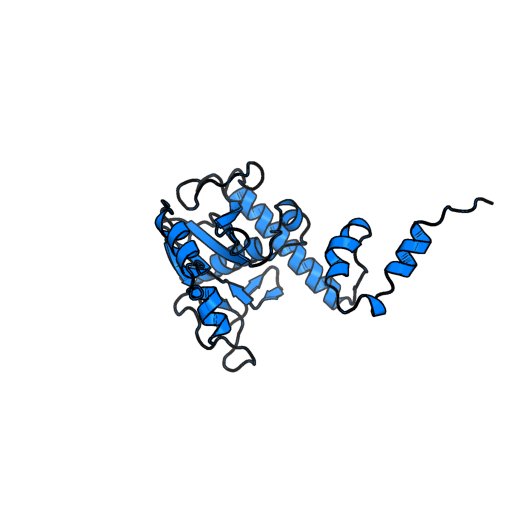1.002 1.00 98.00 183 ILE A N 1
ATOM 1391 C CA . ILE A 1 183 ? -6.145 -3.313 -11.635 1.00 98.00 183 ILE A CA 1
ATOM 1392 C C . ILE A 1 183 ? -5.813 -3.273 -13.137 1.00 98.00 183 ILE A C 1
ATOM 1394 O O . ILE A 1 183 ? -5.201 -4.202 -13.669 1.00 98.00 183 ILE A O 1
ATOM 1398 N N . GLY A 1 184 ? -6.154 -2.178 -13.820 1.00 98.31 184 GLY A N 1
ATOM 1399 C CA . GLY A 1 184 ? -5.768 -1.934 -15.212 1.00 98.31 184 GLY A CA 1
ATOM 1400 C C . GLY A 1 184 ? -4.249 -1.950 -15.421 1.00 98.31 184 GLY A C 1
ATOM 1401 O O . GLY A 1 184 ? -3.760 -2.603 -16.343 1.00 98.31 184 GLY A O 1
ATOM 1402 N N . PHE A 1 185 ? -3.483 -1.314 -14.531 1.00 98.19 185 PHE A N 1
ATOM 1403 C CA . PHE A 1 185 ? -2.019 -1.364 -14.581 1.00 98.19 185 PHE A CA 1
ATOM 1404 C C . PHE A 1 185 ? -1.486 -2.776 -14.363 1.00 98.19 185 PHE A C 1
ATOM 1406 O O . PHE A 1 185 ? -0.678 -3.243 -15.161 1.00 98.19 185 PHE A O 1
ATOM 1413 N N . VAL A 1 186 ? -1.970 -3.490 -13.343 1.00 97.62 186 VAL A N 1
ATOM 1414 C CA . VAL A 1 186 ? -1.551 -4.875 -13.070 1.00 97.62 186 VAL A CA 1
ATOM 1415 C C . VAL A 1 186 ? -1.766 -5.768 -14.291 1.00 97.62 186 VAL A C 1
ATOM 1417 O O . VAL A 1 186 ? -0.841 -6.449 -14.735 1.00 97.62 186 VAL A O 1
ATOM 1420 N N . THR A 1 187 ? -2.971 -5.746 -14.858 1.00 97.62 187 THR A N 1
ATOM 1421 C CA . THR A 1 187 ? -3.315 -6.568 -16.027 1.00 97.62 187 THR A CA 1
ATOM 1422 C C . THR A 1 187 ? -2.475 -6.193 -17.248 1.00 97.62 187 THR A C 1
ATOM 1424 O O . THR A 1 187 ? -1.928 -7.075 -17.913 1.00 97.62 187 THR A O 1
ATOM 1427 N N . GLY A 1 188 ? -2.285 -4.895 -17.505 1.00 97.38 188 GLY A N 1
ATOM 1428 C CA . GLY A 1 188 ? -1.427 -4.397 -18.579 1.00 97.38 188 GLY A CA 1
ATOM 1429 C C . GLY A 1 188 ? 0.043 -4.797 -18.418 1.00 97.38 188 GLY A C 1
ATOM 1430 O O . GLY A 1 188 ? 0.686 -5.192 -19.396 1.00 97.38 188 GLY A O 1
ATOM 1431 N N . TYR A 1 189 ? 0.573 -4.752 -17.194 1.00 96.75 189 TYR A N 1
ATOM 1432 C CA . TYR A 1 189 ? 1.951 -5.144 -16.891 1.00 96.75 189 TYR A CA 1
ATOM 1433 C C . TYR A 1 189 ? 2.155 -6.646 -17.068 1.00 96.75 189 TYR A C 1
ATOM 1435 O O . TYR A 1 189 ? 3.088 -7.050 -17.759 1.00 96.75 189 TYR A O 1
ATOM 1443 N N . VAL A 1 190 ? 1.260 -7.479 -16.531 1.00 96.94 190 VAL A N 1
ATOM 1444 C CA . VAL A 1 190 ? 1.345 -8.941 -16.679 1.00 96.94 190 VAL A CA 1
ATOM 1445 C C . VAL A 1 190 ? 1.231 -9.359 -18.141 1.00 96.94 190 VAL A C 1
ATOM 1447 O O . VAL A 1 190 ? 2.028 -10.171 -18.608 1.00 96.94 190 VAL A O 1
ATOM 1450 N N . ARG A 1 191 ? 0.310 -8.751 -18.896 1.00 97.06 191 ARG A N 1
ATOM 1451 C CA . ARG A 1 191 ? 0.200 -8.980 -20.340 1.00 97.06 191 ARG A CA 1
ATOM 1452 C C . ARG A 1 191 ? 1.484 -8.595 -21.074 1.00 97.06 191 ARG A C 1
ATOM 1454 O O . ARG A 1 191 ? 1.967 -9.366 -21.894 1.00 97.06 191 ARG A O 1
ATOM 1461 N N . SER A 1 192 ? 2.051 -7.428 -20.773 1.00 97.31 192 SER A N 1
ATOM 1462 C CA . SER A 1 192 ? 3.293 -6.967 -21.409 1.00 97.31 192 SER A CA 1
ATOM 1463 C C . SER A 1 192 ? 4.458 -7.919 -21.129 1.00 97.31 192 SER A C 1
ATOM 1465 O O . SER A 1 192 ? 5.207 -8.246 -22.046 1.00 97.31 192 SER A O 1
ATOM 1467 N N . ILE A 1 193 ? 4.566 -8.421 -19.894 1.00 96.75 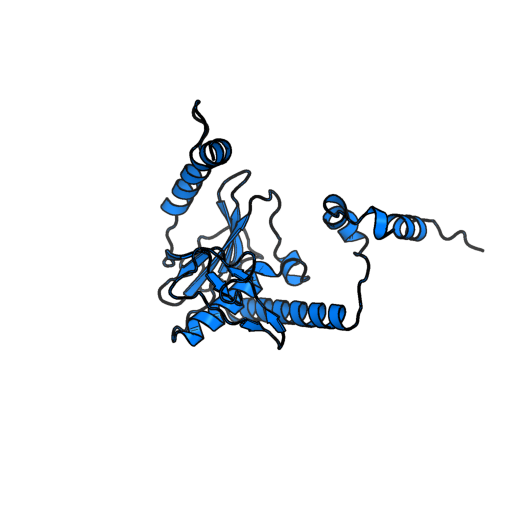193 ILE A N 1
ATOM 1468 C CA . ILE A 1 193 ? 5.561 -9.430 -19.508 1.00 96.75 193 ILE A CA 1
ATOM 1469 C C . ILE A 1 193 ? 5.356 -10.724 -20.306 1.00 96.75 193 ILE A C 1
ATOM 1471 O O . ILE A 1 193 ? 6.319 -11.253 -20.857 1.00 96.75 193 ILE A O 1
ATOM 1475 N N . ALA A 1 194 ? 4.116 -11.212 -20.412 1.00 96.44 194 ALA A N 1
ATOM 1476 C CA . ALA A 1 194 ? 3.791 -12.420 -21.171 1.00 96.44 194 ALA A CA 1
ATOM 1477 C C . ALA A 1 194 ? 4.090 -12.278 -22.677 1.00 96.44 194 ALA A C 1
ATOM 1479 O O . ALA A 1 194 ? 4.509 -13.235 -23.319 1.00 96.44 194 ALA A O 1
ATOM 1480 N N . GLU A 1 195 ? 3.929 -11.074 -23.229 1.00 97.94 195 GLU A N 1
ATOM 1481 C CA . GLU A 1 195 ? 4.278 -10.732 -24.614 1.00 97.94 195 GLU A CA 1
ATOM 1482 C C . GLU A 1 195 ? 5.784 -10.445 -24.812 1.00 97.94 195 GLU A C 1
ATOM 1484 O O . GLU A 1 195 ? 6.201 -10.070 -25.908 1.00 97.94 195 GLU A O 1
ATOM 1489 N N . GLY A 1 196 ? 6.618 -10.588 -23.774 1.00 97.06 196 GLY A N 1
ATOM 1490 C CA . GLY A 1 196 ? 8.066 -10.370 -23.855 1.00 97.06 196 GLY A CA 1
ATOM 1491 C C . GLY A 1 196 ? 8.490 -8.898 -23.949 1.00 97.06 196 GLY A C 1
ATOM 1492 O O . GLY A 1 196 ? 9.603 -8.596 -24.385 1.00 97.06 196 GLY A O 1
ATOM 1493 N N . LYS A 1 197 ? 7.623 -7.958 -23.559 1.00 95.94 197 LYS A N 1
ATOM 1494 C CA . LYS A 1 197 ? 7.891 -6.515 -23.618 1.00 95.94 197 LYS A CA 1
ATOM 1495 C C . LYS A 1 197 ? 8.600 -6.040 -22.349 1.00 95.94 197 LYS A C 1
ATOM 1497 O O . LYS A 1 197 ? 7.966 -5.811 -21.322 1.00 95.94 197 LYS A O 1
ATOM 1502 N N . PHE A 1 198 ? 9.907 -5.805 -22.454 1.00 90.94 198 PHE A N 1
ATOM 1503 C CA . PHE A 1 198 ? 10.750 -5.277 -21.372 1.00 90.94 198 PHE A CA 1
ATOM 1504 C C . PHE A 1 198 ? 11.418 -3.952 -21.779 1.00 90.94 198 PHE A C 1
ATOM 1506 O O . PHE A 1 198 ? 12.626 -3.919 -22.029 1.00 90.94 198 PHE A O 1
ATOM 1513 N N . PRO A 1 199 ? 10.648 -2.855 -21.912 1.00 88.56 199 PRO A N 1
ATOM 1514 C CA . PRO A 1 199 ? 11.210 -1.563 -22.279 1.00 88.56 199 PRO A CA 1
ATOM 1515 C C . PRO A 1 199 ? 12.125 -1.023 -21.175 1.00 88.56 199 PRO A C 1
ATOM 1517 O O . PRO A 1 199 ? 11.979 -1.336 -19.992 1.00 88.56 199 PRO A O 1
ATOM 1520 N N . LEU A 1 200 ? 13.060 -0.160 -21.566 1.00 88.44 200 LEU A N 1
ATOM 1521 C CA . LEU A 1 200 ? 13.826 0.625 -20.605 1.00 88.44 200 LEU A CA 1
ATOM 1522 C C . LEU A 1 200 ? 12.927 1.652 -19.911 1.00 88.44 200 LEU A C 1
ATOM 1524 O O . LEU A 1 200 ? 11.895 2.058 -20.445 1.00 88.44 200 LEU A O 1
ATOM 1528 N N . THR A 1 201 ? 13.345 2.094 -18.723 1.00 86.12 201 THR A N 1
ATOM 1529 C CA . THR A 1 201 ? 12.660 3.193 -18.033 1.00 86.12 201 THR A CA 1
ATOM 1530 C C . THR A 1 201 ? 12.716 4.480 -18.859 1.00 86.12 201 THR A C 1
ATOM 1532 O O . THR A 1 201 ? 13.614 4.673 -19.681 1.00 86.12 201 THR A O 1
ATOM 1535 N N . THR A 1 202 ? 11.771 5.382 -18.615 1.00 82.12 202 THR A N 1
ATOM 1536 C CA . THR A 1 202 ? 11.727 6.696 -19.259 1.00 82.12 202 THR A CA 1
ATOM 1537 C C . THR A 1 202 ? 12.824 7.629 -18.720 1.00 82.12 202 THR A C 1
ATOM 1539 O O . THR A 1 202 ? 13.283 7.436 -17.584 1.00 82.12 202 THR A O 1
ATOM 1542 N N . PRO A 1 203 ? 13.280 8.628 -19.507 1.00 80.19 203 PRO A N 1
ATOM 1543 C CA . PRO A 1 203 ? 14.369 9.529 -19.118 1.00 80.19 203 PRO A CA 1
ATOM 1544 C C . PRO A 1 203 ? 14.155 10.253 -17.785 1.00 80.19 203 PRO A C 1
ATOM 1546 O O . PRO A 1 203 ? 15.087 10.357 -16.988 1.00 80.19 203 PRO A O 1
ATOM 1549 N N . ASP A 1 204 ? 12.928 10.695 -17.526 1.00 81.38 204 ASP A N 1
ATOM 1550 C CA . ASP A 1 204 ? 12.495 11.386 -16.309 1.00 81.38 204 ASP A CA 1
ATOM 1551 C C . ASP A 1 204 ? 12.575 10.506 -15.050 1.00 81.38 204 ASP A C 1
ATOM 1553 O O . ASP A 1 204 ? 12.732 11.018 -13.947 1.00 81.38 204 ASP A O 1
ATOM 1557 N N . ARG A 1 205 ? 12.564 9.176 -15.208 1.00 82.50 205 ARG A N 1
ATOM 1558 C CA . ARG A 1 205 ? 12.622 8.211 -14.098 1.00 82.50 205 ARG A CA 1
ATOM 1559 C C . ARG A 1 205 ? 13.998 7.591 -13.887 1.00 82.50 205 ARG A C 1
ATOM 1561 O O . ARG A 1 205 ? 14.169 6.772 -12.984 1.00 82.50 205 ARG A O 1
ATOM 1568 N N . ILE A 1 206 ? 14.995 7.947 -14.702 1.00 83.44 206 ILE A N 1
ATOM 1569 C CA . ILE A 1 206 ? 16.339 7.355 -14.617 1.00 83.44 206 ILE A CA 1
ATOM 1570 C C . ILE A 1 206 ? 16.936 7.547 -13.223 1.00 83.44 206 ILE A C 1
ATOM 1572 O O . ILE A 1 206 ? 17.507 6.600 -12.688 1.00 83.44 206 ILE A O 1
ATOM 1576 N N . GLU A 1 207 ? 16.814 8.734 -12.631 1.00 82.06 207 GLU A N 1
ATOM 1577 C CA . GLU A 1 207 ? 17.394 9.005 -11.312 1.00 82.06 207 GLU A CA 1
ATOM 1578 C C . GLU A 1 207 ? 16.734 8.166 -10.214 1.00 82.06 207 GLU A C 1
ATOM 1580 O O . GLU A 1 207 ? 17.437 7.506 -9.447 1.00 82.06 207 GLU A O 1
ATOM 1585 N N . ASP A 1 208 ? 15.402 8.104 -10.189 1.00 81.50 208 ASP A N 1
ATOM 1586 C CA . ASP A 1 208 ? 14.661 7.329 -9.189 1.00 81.50 208 ASP A CA 1
ATOM 1587 C C . ASP A 1 208 ? 14.887 5.810 -9.344 1.00 81.50 208 ASP A C 1
ATOM 1589 O O . ASP A 1 208 ? 15.059 5.100 -8.352 1.00 81.50 208 ASP A O 1
ATOM 1593 N N . VAL A 1 209 ? 14.926 5.294 -10.580 1.00 85.31 209 VAL A N 1
ATOM 1594 C CA . VAL A 1 209 ? 14.994 3.847 -10.855 1.00 85.31 209 VAL A CA 1
ATOM 1595 C C . VAL A 1 209 ? 16.432 3.323 -10.855 1.00 85.31 209 VAL A C 1
ATOM 1597 O O . VAL A 1 209 ? 16.718 2.271 -10.282 1.00 85.31 209 VAL A O 1
ATOM 1600 N N . CYS A 1 210 ? 17.371 4.025 -11.498 1.00 86.69 210 CYS A N 1
ATOM 1601 C CA . CYS A 1 210 ? 18.724 3.498 -11.711 1.00 86.69 210 CYS A CA 1
ATOM 1602 C C . CYS A 1 210 ? 19.620 3.597 -10.472 1.00 86.69 210 CYS A C 1
ATOM 1604 O O . CYS A 1 210 ? 20.615 2.876 -10.411 1.00 86.69 210 CYS A O 1
ATOM 1606 N N . THR A 1 211 ? 19.287 4.455 -9.501 1.00 85.31 211 THR A N 1
ATOM 1607 C CA . THR A 1 211 ? 20.055 4.605 -8.251 1.00 85.31 211 THR A CA 1
ATOM 1608 C C . THR A 1 211 ? 20.114 3.301 -7.454 1.00 85.31 211 THR A C 1
ATOM 1610 O O . THR A 1 211 ? 21.147 2.989 -6.868 1.00 85.31 211 THR A O 1
ATOM 1613 N N . TYR A 1 212 ? 19.044 2.504 -7.492 1.00 83.62 212 TYR A N 1
ATOM 1614 C CA . TYR A 1 212 ? 18.924 1.250 -6.741 1.00 83.62 212 TYR A CA 1
ATOM 1615 C C . TYR A 1 212 ? 18.920 -0.000 -7.639 1.00 83.62 212 TYR A C 1
ATOM 1617 O O . TYR A 1 212 ? 18.667 -1.104 -7.164 1.00 83.62 212 TYR A O 1
ATOM 1625 N N . CYS A 1 213 ? 19.193 0.149 -8.942 1.00 88.12 213 CYS A N 1
ATOM 1626 C CA . CYS A 1 213 ? 19.097 -0.944 -9.910 1.00 88.12 213 CYS A CA 1
ATOM 1627 C C . CYS A 1 213 ? 20.410 -1.731 -10.039 1.00 88.12 213 CYS A C 1
ATOM 1629 O O . CYS A 1 213 ? 21.395 -1.236 -10.594 1.00 88.12 213 CYS A O 1
ATOM 1631 N N . SER A 1 214 ? 20.393 -3.003 -9.633 1.00 90.69 214 SER A N 1
ATOM 1632 C CA . SER A 1 214 ? 21.525 -3.936 -9.774 1.00 90.69 214 SER A CA 1
ATOM 1633 C C . SER A 1 214 ? 21.895 -4.247 -11.232 1.00 90.69 214 SER A C 1
ATOM 1635 O O . SER A 1 214 ? 23.009 -4.677 -11.511 1.00 90.69 214 SER A O 1
ATOM 1637 N N . TYR A 1 215 ? 20.987 -3.993 -12.180 1.00 88.50 215 TYR A N 1
ATOM 1638 C CA . TYR A 1 215 ? 21.158 -4.299 -13.606 1.00 88.50 215 TYR A CA 1
ATOM 1639 C C . TYR A 1 215 ? 21.593 -3.091 -14.450 1.00 88.50 215 TYR A C 1
ATOM 1641 O O . TYR A 1 215 ? 21.575 -3.154 -15.681 1.00 88.50 215 TYR A O 1
ATOM 1649 N N . ARG A 1 216 ? 22.015 -1.984 -13.819 1.00 83.25 216 ARG A N 1
ATOM 1650 C CA . ARG A 1 216 ? 22.418 -0.743 -14.510 1.00 83.25 216 ARG A CA 1
ATOM 1651 C C . ARG A 1 216 ? 23.515 -0.957 -15.565 1.00 83.25 216 ARG A C 1
ATOM 1653 O O . ARG A 1 216 ? 23.527 -0.258 -16.576 1.00 83.25 216 ARG A O 1
ATOM 1660 N N . ALA A 1 217 ? 24.416 -1.915 -15.342 1.00 83.56 217 ALA A N 1
ATOM 1661 C CA . ALA A 1 217 ? 25.477 -2.263 -16.290 1.00 83.56 217 ALA A CA 1
ATOM 1662 C C . ALA A 1 217 ? 24.968 -3.054 -17.511 1.00 83.56 217 ALA A C 1
ATOM 1664 O O . ALA A 1 217 ? 25.555 -2.962 -18.587 1.00 83.56 217 ALA A O 1
ATOM 1665 N N . LEU A 1 218 ? 23.866 -3.799 -17.366 1.00 86.69 218 LEU A N 1
ATOM 1666 C CA . LEU A 1 218 ? 23.304 -4.629 -18.434 1.00 86.69 218 LEU A CA 1
ATOM 1667 C C . LEU A 1 218 ? 22.350 -3.843 -19.334 1.00 86.69 218 LEU A C 1
ATOM 1669 O O . LEU A 1 218 ? 22.369 -4.021 -20.548 1.00 86.69 218 LEU A O 1
ATOM 1673 N N . CYS A 1 219 ? 21.540 -2.948 -18.762 1.00 86.50 219 CYS A N 1
ATOM 1674 C CA . CYS A 1 219 ? 20.460 -2.291 -19.503 1.00 86.50 219 CYS A CA 1
ATOM 1675 C C . CYS A 1 219 ? 20.938 -1.250 -20.533 1.00 86.50 219 CYS A C 1
ATOM 1677 O O . CYS A 1 219 ? 20.158 -0.827 -21.380 1.00 86.50 219 CYS A O 1
ATOM 1679 N N . ARG A 1 220 ? 22.201 -0.798 -20.450 1.00 82.56 220 ARG A N 1
ATOM 1680 C CA . ARG A 1 220 ? 22.828 0.208 -21.340 1.00 82.56 220 ARG A CA 1
ATOM 1681 C C . ARG A 1 220 ? 22.039 1.517 -21.517 1.00 82.56 220 ARG A C 1
ATOM 1683 O O . ARG A 1 220 ? 22.333 2.292 -22.423 1.00 82.56 220 ARG A O 1
ATOM 1690 N N . ILE A 1 221 ? 21.117 1.842 -20.609 1.00 82.44 221 ILE A N 1
ATOM 1691 C CA . ILE A 1 221 ? 20.273 3.047 -20.695 1.00 82.44 221 ILE A CA 1
ATOM 1692 C C . ILE A 1 221 ? 21.077 4.355 -20.758 1.00 82.44 221 ILE A C 1
ATOM 1694 O O . ILE A 1 221 ? 20.660 5.331 -21.374 1.00 82.44 221 ILE A O 1
ATOM 1698 N N . GLN A 1 222 ? 22.278 4.367 -20.174 1.00 72.69 222 GLN A N 1
ATOM 1699 C CA . GLN A 1 222 ? 23.181 5.519 -20.211 1.00 72.69 222 GLN A CA 1
ATOM 1700 C C . GLN A 1 222 ? 23.705 5.815 -21.628 1.00 72.69 222 GLN A C 1
ATOM 1702 O O . GLN A 1 222 ? 24.016 6.965 -21.927 1.00 72.69 222 GLN A O 1
ATOM 1707 N N . VAL A 1 223 ? 23.782 4.806 -22.505 1.00 71.31 223 VAL A N 1
ATOM 1708 C CA . VAL A 1 223 ? 24.174 4.979 -23.915 1.00 71.31 223 VAL A CA 1
ATOM 1709 C C . VAL A 1 223 ? 23.057 5.684 -24.679 1.00 71.31 223 VAL A C 1
ATOM 1711 O O . VAL A 1 223 ? 23.310 6.668 -25.365 1.00 71.31 223 VAL A O 1
ATOM 1714 N N . ILE A 1 224 ? 21.811 5.248 -24.481 1.00 67.50 224 ILE A N 1
ATOM 1715 C CA . ILE A 1 224 ? 20.628 5.852 -25.112 1.00 67.50 224 ILE A CA 1
ATOM 1716 C C . ILE A 1 224 ? 20.431 7.295 -24.634 1.00 67.50 224 ILE A C 1
ATOM 1718 O O . ILE A 1 224 ? 20.169 8.176 -25.449 1.00 67.50 224 ILE A O 1
ATOM 1722 N N . ARG A 1 225 ? 20.654 7.567 -23.339 1.00 64.25 225 ARG A N 1
ATOM 1723 C CA . ARG A 1 225 ? 20.624 8.931 -22.787 1.00 64.25 225 ARG A CA 1
ATOM 1724 C C . ARG A 1 225 ? 21.591 9.867 -23.517 1.00 64.25 225 ARG A C 1
ATOM 1726 O O . ARG A 1 225 ? 21.195 10.974 -23.851 1.00 64.25 225 ARG A O 1
ATOM 1733 N N . ARG A 1 226 ? 22.831 9.426 -23.772 1.00 59.34 226 ARG A N 1
ATOM 1734 C CA . ARG A 1 226 ? 23.859 10.239 -24.452 1.00 59.34 226 ARG A CA 1
ATOM 1735 C C . ARG A 1 226 ? 23.491 10.556 -25.900 1.00 59.34 226 ARG A C 1
ATOM 1737 O O . ARG A 1 226 ? 23.692 11.688 -26.331 1.00 59.34 226 ARG A O 1
ATOM 1744 N N . VAL A 1 227 ? 22.927 9.587 -26.622 1.00 57.78 227 VAL A N 1
ATOM 1745 C CA . VAL A 1 227 ? 22.476 9.779 -28.011 1.00 57.78 227 VAL A CA 1
ATOM 1746 C C . VAL A 1 227 ? 21.314 10.775 -28.071 1.00 57.78 227 VAL A C 1
ATOM 1748 O O . VAL A 1 227 ? 21.346 11.688 -28.884 1.00 57.78 227 VAL A O 1
ATOM 1751 N N . ALA A 1 228 ? 20.338 10.670 -27.163 1.00 57.34 228 ALA A N 1
ATOM 1752 C CA . ALA A 1 228 ? 19.192 11.582 -27.113 1.00 57.34 228 ALA A CA 1
ATOM 1753 C C . ALA A 1 228 ? 19.551 13.026 -26.699 1.00 57.34 228 ALA A C 1
ATOM 1755 O O . ALA A 1 228 ? 18.828 13.955 -27.039 1.00 57.34 228 ALA A O 1
ATOM 1756 N N . SER A 1 229 ? 20.650 13.224 -25.963 1.00 55.53 229 SER A N 1
ATOM 1757 C CA . SER A 1 229 ? 21.142 14.546 -25.543 1.00 55.53 229 SER A CA 1
ATOM 1758 C C . SER A 1 229 ? 22.181 15.169 -26.485 1.00 55.53 229 SER A C 1
ATOM 1760 O O . SER A 1 229 ? 22.675 16.256 -26.196 1.00 55.53 229 SER A O 1
ATOM 1762 N N . SER A 1 230 ? 22.567 14.482 -27.562 1.00 41.09 230 SER A N 1
ATOM 1763 C CA . SER A 1 230 ? 23.492 15.032 -28.560 1.00 41.09 230 SER A CA 1
ATOM 1764 C C . SER A 1 230 ? 22.715 15.978 -29.489 1.00 41.09 230 SER A C 1
ATOM 1766 O O . SER A 1 230 ? 21.640 15.584 -29.949 1.00 41.09 230 SER A O 1
ATOM 1768 N N . PRO A 1 231 ? 23.190 17.210 -29.766 1.00 45.00 231 PRO A N 1
ATOM 1769 C CA . PRO A 1 231 ? 22.560 18.061 -30.769 1.00 45.00 231 PRO A CA 1
ATOM 1770 C C . PRO A 1 231 ? 22.516 17.300 -32.094 1.00 45.00 231 PRO A C 1
ATOM 1772 O O . PRO A 1 231 ? 23.508 16.677 -32.473 1.00 45.00 231 PRO A O 1
ATOM 1775 N N . GLN A 1 232 ? 21.379 17.331 -32.791 1.00 50.78 232 GLN A N 1
ATOM 1776 C CA . GLN A 1 232 ? 21.364 16.950 -34.198 1.00 50.78 232 GLN A CA 1
ATOM 1777 C C . GLN A 1 232 ? 22.294 17.925 -34.923 1.00 50.78 232 GLN A C 1
ATOM 1779 O O . GLN A 1 232 ? 21.948 19.092 -35.098 1.00 50.78 232 GLN A O 1
ATOM 1784 N N . GLU A 1 233 ? 23.492 17.470 -35.284 1.00 42.44 233 GLU A N 1
ATOM 1785 C CA . GLU A 1 233 ? 24.325 18.163 -36.259 1.00 42.44 233 GLU A CA 1
ATOM 1786 C C . GLU A 1 233 ? 23.550 18.139 -37.579 1.00 42.44 233 GLU A C 1
ATOM 1788 O O . GLU A 1 233 ? 23.435 17.111 -38.249 1.00 42.44 233 GLU A O 1
ATOM 1793 N N . GLY A 1 234 ? 22.890 19.266 -37.847 1.00 45.97 234 GLY A N 1
ATOM 1794 C CA . GLY A 1 234 ? 22.138 19.518 -39.061 1.00 45.97 234 GLY A CA 1
ATOM 1795 C C . GLY A 1 234 ? 23.046 19.447 -40.282 1.00 45.97 234 GLY A C 1
ATOM 1796 O O . GLY A 1 234 ? 24.197 19.884 -40.241 1.00 45.97 234 GLY A O 1
ATOM 1797 N N . SER A 1 235 ? 22.487 18.846 -41.331 1.00 36.84 235 SER A N 1
ATOM 1798 C CA . SER A 1 235 ? 23.014 18.778 -42.696 1.00 36.84 235 SER A CA 1
ATOM 1799 C C . SER A 1 235 ? 23.193 20.153 -43.330 1.00 36.84 235 SER A C 1
ATOM 1801 O O . SER A 1 235 ? 22.427 21.073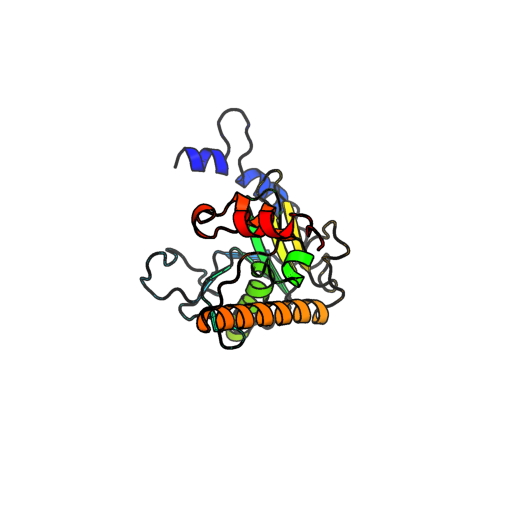 -42.961 1.00 36.84 235 SER A O 1
#

pLDDT: mean 86.57, std 14.6, range [36.84, 98.62]

Foldseek 3Di:
DVVVCCQACNDPPPGHHLVVQVCVAQVPDDAQWDWDAAFAWECQAPPDDVRDPDHTPQQHDNFFDQFLNDGDTDTQGTWTDGDAAIEGEAEDQDPDDDALVCLLVLVDLPRLQVLVSSCVSCVVSVHHHQYAFYWYQHSPPHGHIDTRAGEPVCDSHHDDDDPDPPRHDPHSVRSVVSSVVNSVSVVVVVVCVVVVNDDDDDPVCCVVPVVPDPCVVPVCVVVVVVVVPDPPPDD

Secondary structure (DSSP, 8-state):
-HHHHHHHH--TTT---HHHHHHHHHTT--SS-EEEEEEEEES--TT-TT--SS--TTT--SSPEEETTEEE-EEEEEEEE-SSEEEEEEEE--SSPPPHHHHHTTS--HHHHHHHHHHHHHHHTT---EEEEEEEEE-SSS-EEEEEEEEGGGBTTTB---S-TTTEESSHHHHHHHHHHHHHHHHHHHHHHHTT--PPPPGGGHHHHHTT-TTTTTS-HHHHHHHHTS-----

Radius of gyration: 20.55 Å; chains: 1; bounding box: 45×45×69 Å